Protein AF-D6TVU8-F1 (afdb_monomer)

Structure (mmCIF, N/CA/C/O backbone):
data_AF-D6TVU8-F1
#
_entry.id   AF-D6TVU8-F1
#
loop_
_atom_site.group_PDB
_atom_site.id
_atom_site.type_symbol
_atom_site.label_atom_id
_atom_site.label_alt_id
_atom_site.label_comp_id
_atom_site.label_asym_id
_atom_site.label_entity_id
_atom_site.label_seq_id
_atom_site.pdbx_PDB_ins_code
_atom_site.Cartn_x
_atom_site.Cartn_y
_atom_site.Cartn_z
_atom_site.occupancy
_atom_site.B_iso_or_equiv
_atom_site.auth_seq_id
_atom_site.auth_comp_id
_atom_site.auth_asym_id
_atom_site.auth_atom_id
_atom_site.pdbx_PDB_model_num
ATOM 1 N N . MET A 1 1 ? 26.373 26.696 -16.710 1.00 37.94 1 MET A N 1
ATOM 2 C CA . MET A 1 1 ? 25.668 26.855 -18.002 1.00 37.94 1 MET A CA 1
ATOM 3 C C . MET A 1 1 ? 25.309 25.455 -18.486 1.00 37.94 1 MET A C 1
ATOM 5 O O . MET A 1 1 ? 26.207 24.726 -18.863 1.00 37.94 1 MET A O 1
ATOM 9 N N . ARG A 1 2 ? 24.149 24.926 -18.071 1.00 46.88 2 ARG A N 1
ATOM 10 C CA . ARG A 1 2 ? 22.928 24.777 -18.894 1.00 46.88 2 ARG A CA 1
ATOM 11 C C . ARG A 1 2 ? 23.199 24.065 -20.221 1.00 46.88 2 ARG A C 1
ATOM 13 O O . ARG A 1 2 ? 23.632 24.733 -21.145 1.00 46.88 2 ARG A O 1
ATOM 20 N N . GLN A 1 3 ? 22.875 22.774 -20.295 1.00 41.12 3 GLN A N 1
ATOM 21 C CA . GLN A 1 3 ? 22.332 22.109 -21.486 1.00 41.12 3 GLN A CA 1
ATOM 22 C C . GLN A 1 3 ? 22.070 20.633 -21.167 1.00 41.12 3 GLN A C 1
ATOM 24 O O . GLN A 1 3 ? 23.003 19.877 -20.952 1.00 41.12 3 GLN A O 1
ATOM 29 N N . PHE A 1 4 ? 20.792 20.282 -21.033 1.00 40.34 4 PHE A N 1
ATOM 30 C CA . PHE A 1 4 ? 20.135 19.099 -21.607 1.00 40.34 4 PHE A CA 1
ATOM 31 C C . PHE A 1 4 ? 18.668 19.139 -21.150 1.00 40.34 4 PHE A C 1
ATOM 33 O O . PHE A 1 4 ? 18.171 18.267 -20.445 1.00 40.34 4 PHE A O 1
ATOM 40 N N . GLN A 1 5 ? 17.967 20.210 -21.541 1.00 45.91 5 GLN A N 1
ATOM 41 C CA . GLN A 1 5 ? 16.530 20.098 -21.766 1.00 45.91 5 GLN A CA 1
ATOM 42 C C . GLN A 1 5 ? 16.397 19.216 -23.004 1.00 45.91 5 GLN A C 1
ATOM 44 O O . GLN A 1 5 ? 16.577 19.678 -24.126 1.00 45.91 5 GLN A O 1
ATOM 49 N N . ARG A 1 6 ? 16.215 17.915 -22.782 1.00 49.06 6 ARG A N 1
ATOM 50 C CA . ARG A 1 6 ? 15.698 17.029 -23.814 1.00 49.06 6 ARG A CA 1
ATOM 51 C C . ARG A 1 6 ? 14.188 17.241 -23.767 1.00 49.06 6 ARG A C 1
ATOM 53 O O . ARG A 1 6 ? 13.574 16.967 -22.738 1.00 49.06 6 ARG A O 1
ATOM 60 N N . GLU A 1 7 ? 13.636 17.834 -24.818 1.00 48.12 7 GLU A N 1
ATOM 61 C CA . GLU A 1 7 ? 12.197 17.861 -25.071 1.00 48.12 7 GLU A CA 1
ATOM 62 C C . GLU A 1 7 ? 11.738 16.406 -25.190 1.00 48.12 7 GLU A C 1
ATOM 64 O O . GLU A 1 7 ? 11.838 15.782 -26.240 1.00 48.12 7 GLU A O 1
ATOM 69 N N . ILE A 1 8 ? 11.342 15.826 -24.060 1.00 50.34 8 ILE A N 1
ATOM 70 C CA . ILE A 1 8 ? 10.573 14.593 -24.042 1.00 50.34 8 ILE A CA 1
ATOM 71 C C . ILE A 1 8 ? 9.194 15.023 -24.536 1.00 50.34 8 ILE A C 1
ATOM 73 O O . ILE A 1 8 ? 8.513 15.792 -23.849 1.00 50.34 8 ILE A O 1
ATOM 77 N N . GLY A 1 9 ? 8.818 14.614 -25.751 1.00 50.38 9 GLY A N 1
ATOM 78 C CA . GLY A 1 9 ? 7.437 14.753 -26.206 1.00 50.38 9 GLY A CA 1
ATOM 79 C C . GLY A 1 9 ? 6.517 14.163 -25.138 1.00 50.38 9 GLY A C 1
ATOM 80 O O . GLY A 1 9 ? 6.898 13.210 -24.467 1.00 50.38 9 GLY A O 1
ATOM 81 N N . PHE A 1 10 ? 5.335 14.738 -24.917 1.00 54.53 10 PHE A N 1
ATOM 82 C CA . PHE A 1 10 ? 4.435 14.288 -23.844 1.00 54.53 10 PHE A CA 1
ATOM 83 C C . PHE A 1 10 ? 4.169 12.764 -23.891 1.00 54.53 10 PHE A C 1
ATOM 85 O O . PHE A 1 10 ? 4.016 12.138 -22.844 1.00 54.53 10 PHE A O 1
ATOM 92 N N . GLU A 1 11 ? 4.223 12.179 -25.093 1.00 58.16 11 GLU A N 1
ATOM 93 C CA . GLU A 1 11 ? 4.103 10.744 -25.398 1.00 58.16 11 GLU A CA 1
ATOM 94 C C . GLU A 1 11 ? 5.277 9.881 -24.885 1.00 58.16 11 GLU A C 1
ATOM 96 O O . GLU A 1 11 ? 5.073 8.725 -24.532 1.00 58.16 11 GLU A O 1
ATOM 101 N N . ASP A 1 12 ? 6.481 10.441 -24.736 1.00 65.81 12 ASP A N 1
ATOM 102 C CA . ASP A 1 12 ? 7.686 9.732 -24.268 1.00 65.81 12 ASP A CA 1
ATOM 103 C C . ASP A 1 12 ? 7.980 9.965 -22.774 1.00 65.81 12 ASP A C 1
ATOM 105 O O . ASP A 1 12 ? 9.030 9.570 -22.249 1.00 65.81 12 ASP A O 1
ATOM 109 N N . SER A 1 13 ? 7.079 10.647 -22.057 1.00 85.44 13 SER A N 1
ATOM 110 C CA . SER A 1 13 ? 7.235 10.848 -20.618 1.00 85.44 13 SER A CA 1
ATOM 111 C C . SER A 1 13 ? 7.255 9.493 -19.908 1.00 85.44 13 SER A C 1
ATOM 113 O O . SER A 1 13 ? 6.378 8.663 -20.158 1.00 85.44 13 SER A O 1
ATOM 115 N N . PRO A 1 14 ? 8.169 9.258 -18.947 1.00 87.44 14 PRO A N 1
ATOM 116 C CA . PRO A 1 14 ? 8.139 8.044 -18.136 1.00 87.44 14 PRO A CA 1
ATOM 117 C C . PRO A 1 14 ? 6.768 7.777 -17.501 1.00 87.44 14 PRO A C 1
ATOM 119 O O . PRO A 1 14 ? 6.398 6.625 -17.292 1.00 87.44 14 PRO A O 1
ATOM 122 N N . LEU A 1 15 ? 6.005 8.836 -17.199 1.00 89.06 15 LEU A N 1
ATOM 123 C CA . LEU A 1 15 ? 4.647 8.713 -16.677 1.00 89.06 15 LEU A CA 1
ATOM 124 C C . LEU A 1 15 ? 3.645 8.257 -17.745 1.00 89.06 15 LEU A C 1
ATOM 126 O O . LEU A 1 15 ? 2.758 7.480 -17.414 1.00 89.06 15 LEU A O 1
ATOM 130 N N . ALA A 1 16 ? 3.785 8.707 -18.995 1.00 89.69 16 ALA A N 1
ATOM 131 C CA . ALA A 1 16 ? 2.947 8.252 -20.105 1.00 89.69 16 ALA A CA 1
ATOM 132 C C . ALA A 1 16 ? 3.158 6.751 -20.346 1.00 89.69 16 ALA A C 1
ATOM 134 O O . ALA A 1 16 ? 2.199 5.988 -20.341 1.00 89.69 16 ALA A O 1
ATOM 135 N N . LEU A 1 17 ? 4.417 6.300 -20.366 1.00 90.94 17 LEU A N 1
ATOM 136 C CA . LEU A 1 17 ? 4.754 4.874 -20.462 1.00 90.94 17 LEU A CA 1
ATOM 137 C C . LEU A 1 17 ? 4.204 4.054 -19.283 1.00 90.94 17 LEU A C 1
ATOM 139 O O . LEU A 1 17 ? 3.740 2.925 -19.463 1.00 90.94 17 LEU A O 1
ATOM 143 N N . LEU A 1 18 ? 4.247 4.609 -18.067 1.00 91.94 18 LEU A N 1
ATOM 144 C CA . LEU A 1 18 ? 3.652 3.987 -16.883 1.00 91.94 18 LEU A CA 1
ATOM 145 C C . LEU A 1 18 ? 2.122 3.892 -17.013 1.00 91.94 18 LEU A C 1
ATOM 147 O O . LEU A 1 18 ? 1.537 2.867 -16.655 1.00 91.94 18 LEU A O 1
ATOM 151 N N . TYR A 1 19 ? 1.489 4.955 -17.513 1.00 92.88 19 TYR A N 1
ATOM 152 C CA . TYR A 1 19 ? 0.050 5.043 -17.730 1.00 92.88 19 TYR A CA 1
ATOM 153 C C . TYR A 1 19 ? -0.412 4.032 -18.775 1.00 92.88 19 TYR A C 1
ATOM 155 O O . TYR A 1 19 ? -1.219 3.167 -18.448 1.00 92.88 19 TYR A O 1
ATOM 163 N N . ASP A 1 20 ? 0.162 4.053 -19.974 1.00 91.75 20 ASP A N 1
ATOM 164 C CA . ASP A 1 20 ? -0.211 3.153 -21.070 1.00 91.75 20 ASP A CA 1
ATOM 165 C C . ASP A 1 20 ? -0.096 1.684 -20.664 1.00 91.75 20 ASP A C 1
ATOM 167 O O . ASP A 1 20 ? -0.944 0.851 -20.993 1.00 91.75 20 ASP A O 1
ATOM 171 N N . ARG A 1 21 ? 0.933 1.365 -19.875 1.00 92.50 21 ARG A N 1
ATOM 172 C CA . ARG A 1 21 ? 1.171 0.011 -19.387 1.00 92.50 21 ARG A CA 1
ATOM 173 C C . ARG A 1 21 ? 0.174 -0.433 -18.320 1.00 92.50 21 ARG A C 1
ATOM 175 O O . ARG A 1 21 ? -0.294 -1.571 -18.357 1.00 92.50 21 ARG A O 1
ATOM 182 N N . TYR A 1 22 ? -0.090 0.405 -17.318 1.00 93.44 22 TYR A N 1
ATOM 183 C CA . TYR A 1 22 ? -0.782 -0.040 -16.105 1.00 93.44 22 TYR A CA 1
ATOM 184 C C . TYR A 1 22 ? -2.211 0.473 -15.968 1.00 93.44 22 TYR A C 1
ATOM 186 O O . TYR A 1 22 ? -2.961 -0.111 -15.185 1.00 93.44 22 TYR A O 1
ATOM 194 N N . ALA A 1 23 ? -2.628 1.494 -16.717 1.00 93.56 23 ALA A N 1
ATOM 195 C CA . ALA A 1 23 ? -3.972 2.055 -16.617 1.00 93.56 23 ALA A CA 1
ATOM 196 C C . ALA A 1 23 ? -5.077 0.997 -16.806 1.00 93.56 23 ALA A C 1
ATOM 198 O O . ALA A 1 23 ? -5.928 0.900 -15.920 1.00 93.56 23 ALA A O 1
ATOM 199 N N . PRO A 1 24 ? -5.036 0.107 -17.822 1.00 91.94 24 PRO A N 1
ATOM 200 C CA . PRO A 1 24 ? -6.054 -0.938 -17.972 1.00 91.94 24 PRO A CA 1
ATOM 201 C C . PRO A 1 24 ? -6.093 -1.916 -16.785 1.00 91.94 24 PRO A C 1
ATOM 203 O O . PRO A 1 24 ? -7.161 -2.291 -16.302 1.00 91.94 24 PRO A O 1
ATOM 206 N N . ILE A 1 25 ? -4.920 -2.302 -16.269 1.00 90.12 25 ILE A N 1
ATOM 207 C CA . ILE A 1 25 ? -4.784 -3.264 -15.165 1.00 90.12 25 ILE A CA 1
ATOM 208 C C . ILE A 1 25 ? -5.304 -2.663 -13.856 1.00 90.12 25 ILE A C 1
ATOM 210 O O . ILE A 1 25 ? -5.973 -3.342 -13.072 1.00 90.12 25 ILE A O 1
ATOM 214 N N . ILE A 1 26 ? -4.975 -1.398 -13.599 1.00 89.56 26 ILE A N 1
ATOM 215 C CA . ILE A 1 26 ? -5.394 -0.688 -12.393 1.00 89.56 26 ILE A CA 1
ATOM 216 C C . ILE A 1 26 ? -6.880 -0.346 -12.458 1.00 89.56 26 ILE A C 1
ATOM 218 O O . ILE A 1 26 ? -7.562 -0.527 -11.453 1.00 89.56 26 ILE A O 1
ATOM 222 N N . LEU A 1 27 ? -7.406 0.044 -13.619 1.00 89.81 27 LEU A N 1
ATOM 223 C CA . LEU A 1 27 ? -8.835 0.294 -13.795 1.00 89.81 27 LEU A CA 1
ATOM 224 C C . LEU A 1 27 ? -9.651 -0.975 -13.539 1.00 89.81 27 LEU A C 1
ATOM 226 O O . LEU A 1 27 ? -10.587 -0.954 -12.742 1.00 89.81 27 LEU A O 1
ATOM 230 N N . MET A 1 28 ? -9.236 -2.110 -14.117 1.00 84.25 28 MET A N 1
ATOM 231 C CA . MET A 1 28 ? -9.875 -3.400 -13.850 1.00 84.25 28 MET A CA 1
ATOM 232 C C . MET A 1 28 ? -9.799 -3.772 -12.367 1.00 84.25 28 MET A C 1
ATOM 234 O O . MET A 1 28 ? -10.749 -4.323 -11.825 1.00 84.25 28 MET A O 1
ATOM 238 N N . TYR A 1 29 ? -8.691 -3.458 -11.690 1.00 82.19 29 TYR A N 1
ATOM 239 C CA . TYR A 1 29 ? -8.549 -3.674 -10.252 1.00 82.19 29 TYR A CA 1
ATOM 240 C C . TYR A 1 29 ? -9.491 -2.780 -9.426 1.00 82.19 29 TYR A C 1
ATOM 242 O O . TYR A 1 29 ? -10.132 -3.287 -8.508 1.00 82.19 29 TYR A O 1
ATOM 250 N N . ILE A 1 30 ? -9.615 -1.488 -9.755 1.00 84.19 30 ILE A N 1
ATOM 251 C CA . ILE A 1 30 ? -10.517 -0.533 -9.086 1.00 84.19 30 ILE A CA 1
ATOM 252 C C . ILE A 1 30 ? -11.982 -0.935 -9.280 1.00 84.19 30 ILE A C 1
ATOM 254 O O . ILE A 1 30 ? -12.745 -0.924 -8.314 1.00 84.19 30 ILE A O 1
ATOM 258 N N . ALA A 1 31 ? -12.360 -1.362 -10.487 1.00 82.44 31 ALA A N 1
ATOM 259 C CA . ALA A 1 31 ? -13.724 -1.768 -10.834 1.00 82.44 31 ALA A CA 1
ATOM 260 C C . ALA A 1 31 ? -14.236 -2.982 -10.031 1.00 82.44 31 ALA A C 1
ATOM 262 O O . ALA A 1 31 ? -15.437 -3.222 -9.950 1.00 82.44 31 ALA A O 1
ATOM 263 N N . ARG A 1 32 ? -13.343 -3.744 -9.381 1.00 78.19 32 ARG A N 1
ATOM 264 C CA . ARG A 1 32 ? -13.729 -4.816 -8.439 1.00 78.19 32 ARG A CA 1
ATOM 265 C C . ARG A 1 32 ? -14.322 -4.282 -7.139 1.00 78.19 32 ARG A C 1
ATOM 267 O O . ARG A 1 32 ? -14.950 -5.032 -6.399 1.00 78.19 32 ARG A O 1
ATOM 274 N N . TYR A 1 33 ? -14.058 -3.017 -6.850 1.00 72.69 33 TYR A N 1
ATOM 275 C CA . TYR A 1 33 ? -14.525 -2.310 -5.673 1.00 72.69 33 TYR A CA 1
ATOM 276 C C . TYR A 1 33 ? -15.629 -1.330 -6.092 1.00 72.69 33 TYR A C 1
ATOM 278 O O . TYR A 1 33 ? -16.724 -1.329 -5.547 1.00 72.69 33 TYR A O 1
ATOM 286 N N . ILE A 1 34 ? -15.409 -0.530 -7.127 1.00 78.00 34 ILE A N 1
ATOM 287 C CA . ILE A 1 34 ? -16.338 0.542 -7.486 1.00 78.00 34 ILE A CA 1
ATOM 288 C C . ILE A 1 34 ? -17.225 0.124 -8.656 1.00 78.00 34 ILE A C 1
ATOM 290 O O . ILE A 1 34 ? -16.732 -0.234 -9.719 1.00 78.00 34 ILE A O 1
ATOM 294 N N . SER A 1 35 ? -18.544 0.187 -8.456 1.00 76.31 35 SER A N 1
ATOM 295 C CA . SER A 1 35 ? -19.534 -0.178 -9.480 1.00 76.31 35 SER A CA 1
ATOM 296 C C . SER A 1 35 ? -19.767 0.922 -10.521 1.00 76.31 35 SER A C 1
ATOM 298 O O . SER A 1 35 ? -20.197 0.633 -11.634 1.00 76.31 35 SER A O 1
ATOM 300 N N . SER A 1 36 ? -19.510 2.179 -10.159 1.00 84.81 36 SER A N 1
ATOM 301 C CA . SER A 1 36 ? -19.629 3.332 -11.053 1.00 84.81 36 SER A CA 1
ATOM 302 C C . SER A 1 36 ? -18.382 3.455 -11.924 1.00 84.81 36 SER A C 1
ATOM 304 O O . SER A 1 36 ? -17.262 3.514 -11.419 1.00 84.81 36 SER A O 1
ATOM 306 N N . ARG A 1 37 ? -18.579 3.497 -13.244 1.00 85.12 37 ARG A N 1
ATOM 307 C CA . ARG A 1 37 ? -17.480 3.659 -14.203 1.00 85.12 37 ARG A CA 1
ATOM 308 C C . ARG A 1 37 ? -16.797 5.018 -14.057 1.00 85.12 37 ARG A C 1
ATOM 310 O O . ARG A 1 37 ? -15.578 5.068 -14.071 1.00 85.12 37 ARG A O 1
ATOM 317 N N . GLU A 1 38 ? -17.582 6.076 -13.882 1.00 88.50 38 GLU A N 1
ATOM 318 C CA . GLU A 1 38 ? -17.076 7.443 -13.712 1.00 88.50 38 GLU A CA 1
ATOM 319 C C . GLU A 1 38 ? -16.186 7.545 -12.468 1.00 88.50 38 GLU A C 1
ATOM 321 O O . GLU A 1 38 ? -15.046 7.983 -12.556 1.00 88.50 38 GLU A O 1
ATOM 326 N N . ASP A 1 39 ? -16.641 6.997 -11.337 1.00 87.31 39 ASP A N 1
ATOM 327 C CA . ASP A 1 39 ? -15.847 6.980 -10.103 1.00 87.31 39 ASP A CA 1
ATOM 328 C C . ASP A 1 39 ? -14.579 6.113 -10.226 1.00 87.31 39 ASP A C 1
ATOM 330 O O . ASP A 1 39 ? -13.558 6.390 -9.592 1.00 87.31 39 ASP A O 1
ATOM 334 N N . ALA A 1 40 ? -14.630 5.035 -11.016 1.00 87.62 40 ALA A N 1
ATOM 335 C CA . ALA A 1 40 ? -13.468 4.191 -11.269 1.00 87.62 40 ALA A CA 1
ATOM 336 C C . ALA A 1 40 ? -12.419 4.903 -12.140 1.00 87.62 40 ALA A C 1
ATOM 338 O O . ALA A 1 40 ? -11.227 4.813 -11.835 1.00 87.62 40 ALA A O 1
AT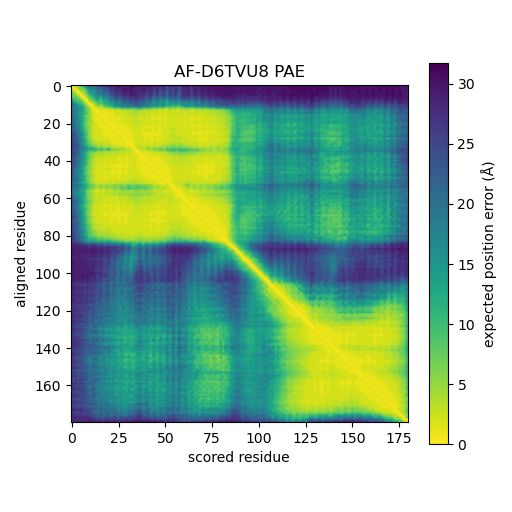OM 339 N N . ASP A 1 41 ? -12.860 5.623 -13.176 1.00 91.75 41 ASP A N 1
ATOM 340 C CA . ASP A 1 41 ? -12.007 6.443 -14.040 1.00 91.75 41 ASP A CA 1
ATOM 341 C C . ASP A 1 41 ? -11.391 7.612 -13.244 1.00 91.75 41 ASP A C 1
ATOM 343 O O . ASP A 1 41 ? -10.182 7.844 -13.318 1.00 91.75 41 ASP A O 1
ATOM 347 N N . ASP A 1 42 ? -12.171 8.268 -12.381 1.00 92.50 42 ASP A N 1
ATOM 348 C CA . ASP A 1 42 ? -11.674 9.312 -11.481 1.00 92.50 42 ASP A CA 1
ATOM 349 C C . ASP A 1 42 ? -10.599 8.777 -10.535 1.00 92.50 42 ASP A C 1
ATOM 351 O O . ASP A 1 42 ? -9.518 9.358 -10.429 1.00 92.50 42 ASP A O 1
ATOM 355 N N . LEU A 1 43 ? -10.843 7.638 -9.876 1.00 91.94 43 LEU A N 1
ATOM 356 C CA . LEU A 1 43 ? -9.841 7.028 -9.003 1.00 91.94 43 LEU A CA 1
ATOM 357 C C . LEU A 1 43 ? -8.581 6.597 -9.752 1.00 91.94 43 LEU A C 1
ATOM 359 O O . LEU A 1 43 ? -7.492 6.648 -9.173 1.00 91.94 43 LEU A O 1
ATOM 363 N N . LEU A 1 44 ? -8.711 6.159 -11.005 1.00 94.06 44 LEU A N 1
ATOM 364 C CA . LEU A 1 44 ? -7.573 5.822 -11.848 1.00 94.06 44 LEU A CA 1
ATOM 365 C C . LEU A 1 44 ? -6.687 7.050 -12.068 1.00 94.06 44 LEU A C 1
ATOM 367 O O . LEU A 1 44 ? -5.484 6.978 -11.809 1.00 94.06 44 LEU A O 1
ATOM 371 N N . LEU A 1 45 ? -7.271 8.178 -12.482 1.00 94.12 45 LEU A N 1
ATOM 372 C CA . LEU A 1 45 ? -6.543 9.441 -12.655 1.00 94.12 45 LEU A CA 1
ATOM 373 C C . LEU A 1 45 ? -5.810 9.821 -11.373 1.00 94.12 45 LEU A C 1
ATOM 375 O O . LEU A 1 45 ? -4.612 10.091 -11.370 1.00 94.12 45 LEU A O 1
ATOM 379 N N . ASP A 1 46 ? -6.515 9.729 -10.259 1.00 93.12 46 ASP A N 1
ATOM 380 C CA . ASP A 1 46 ? -6.020 10.015 -8.928 1.00 93.12 46 ASP A CA 1
ATOM 381 C C . ASP A 1 46 ? -4.786 9.162 -8.547 1.00 93.12 46 ASP A C 1
ATOM 383 O O . ASP A 1 46 ? -3.879 9.640 -7.854 1.00 93.12 46 ASP A O 1
ATOM 387 N N . VAL A 1 47 ? -4.738 7.886 -8.962 1.00 91.25 47 VAL A N 1
ATOM 388 C CA . VAL A 1 47 ? -3.574 6.992 -8.781 1.00 91.25 47 VAL A CA 1
ATOM 389 C C . VAL A 1 47 ? -2.367 7.509 -9.560 1.00 91.25 47 VAL A C 1
ATOM 391 O O . VAL A 1 47 ? -1.265 7.554 -9.012 1.00 91.25 47 VAL A O 1
ATOM 394 N N . PHE A 1 48 ? -2.561 7.915 -10.814 1.00 92.81 48 PHE A N 1
ATOM 395 C CA . PHE A 1 48 ? -1.473 8.405 -11.660 1.00 92.81 48 PHE A CA 1
ATOM 396 C C . PHE A 1 48 ? -1.038 9.832 -11.317 1.00 92.81 48 PHE A C 1
ATOM 398 O O . PHE A 1 48 ? 0.141 10.147 -11.462 1.00 92.81 48 PHE A O 1
ATOM 405 N N . VAL A 1 49 ? -1.917 10.658 -10.745 1.00 90.31 49 VAL A N 1
ATOM 406 C CA . VAL A 1 49 ? -1.524 11.922 -10.101 1.00 90.31 49 VAL A CA 1
ATOM 407 C C . VAL A 1 49 ? -0.561 11.647 -8.943 1.00 90.31 49 VAL A C 1
ATOM 409 O O . VAL A 1 49 ? 0.499 12.261 -8.869 1.00 90.31 49 VAL A O 1
ATOM 412 N N . ALA A 1 50 ? -0.844 10.652 -8.095 1.00 81.94 50 ALA A N 1
ATOM 413 C CA . ALA A 1 50 ? 0.085 10.268 -7.027 1.00 81.94 50 ALA A CA 1
ATOM 414 C C . ALA A 1 50 ? 1.428 9.723 -7.568 1.00 81.94 50 ALA A C 1
ATOM 416 O O . ALA A 1 50 ? 2.468 9.900 -6.932 1.00 81.94 50 ALA A O 1
ATOM 417 N N . ALA A 1 51 ? 1.424 9.080 -8.743 1.00 85.75 51 ALA A N 1
ATOM 418 C CA . ALA A 1 51 ? 2.640 8.693 -9.466 1.00 85.75 51 ALA A CA 1
ATOM 419 C C . ALA A 1 51 ? 3.421 9.902 -9.991 1.00 85.75 51 ALA A C 1
ATOM 421 O O . ALA A 1 51 ? 4.646 9.932 -9.873 1.00 85.75 51 ALA A O 1
ATOM 422 N N . LEU A 1 52 ? 2.737 10.920 -10.508 1.00 86.06 52 LEU A N 1
ATOM 423 C CA . LEU A 1 52 ? 3.370 12.161 -10.944 1.00 86.06 52 LEU A CA 1
ATOM 424 C C . LEU A 1 52 ? 4.051 12.894 -9.778 1.00 86.06 52 LEU A C 1
ATOM 426 O O . LEU A 1 52 ? 5.182 13.355 -9.920 1.00 86.06 52 LEU A O 1
ATOM 430 N N . GLU A 1 53 ? 3.382 12.971 -8.626 1.00 79.69 53 GLU A N 1
ATOM 431 C CA . GLU A 1 53 ? 3.879 13.655 -7.424 1.00 79.69 53 GLU A CA 1
ATOM 432 C C . GLU A 1 53 ? 5.076 12.948 -6.769 1.00 79.69 53 GLU A C 1
ATOM 434 O O . GLU A 1 53 ? 5.871 13.580 -6.071 1.00 79.69 53 GLU A O 1
ATOM 439 N N . ASN A 1 54 ? 5.224 11.637 -6.977 1.00 77.06 54 ASN A N 1
ATOM 440 C CA . ASN A 1 54 ? 6.271 10.834 -6.358 1.00 77.06 54 ASN A CA 1
ATOM 441 C C . ASN A 1 54 ? 6.998 9.983 -7.397 1.00 77.06 54 ASN A C 1
ATOM 443 O O . ASN A 1 54 ? 6.602 8.857 -7.655 1.00 77.06 54 ASN A O 1
ATOM 447 N N . GLN A 1 55 ? 8.107 10.489 -7.934 1.00 80.56 55 GLN A N 1
ATOM 448 C CA . GLN A 1 55 ? 8.857 9.845 -9.020 1.00 80.56 55 GLN A CA 1
ATOM 449 C C . GLN A 1 55 ? 9.865 8.771 -8.566 1.00 80.56 55 GLN A C 1
ATOM 451 O O . GLN A 1 55 ? 10.696 8.325 -9.356 1.00 80.56 55 GLN A O 1
ATOM 456 N N . VAL A 1 56 ? 9.814 8.315 -7.307 1.00 75.25 56 VAL A N 1
ATOM 457 C CA . VAL A 1 56 ? 10.738 7.278 -6.795 1.00 75.25 56 VAL A CA 1
ATOM 458 C C . VAL A 1 56 ? 10.560 5.938 -7.531 1.00 75.25 56 VAL A C 1
ATOM 460 O O . VAL A 1 56 ? 11.484 5.132 -7.577 1.00 75.25 56 VAL A O 1
ATOM 463 N N . TRP A 1 57 ? 9.412 5.723 -8.180 1.00 80.38 57 TRP A N 1
ATOM 464 C CA . TRP A 1 57 ? 9.132 4.529 -8.981 1.00 80.38 57 TRP A CA 1
ATOM 465 C C . TRP A 1 57 ? 9.943 4.404 -10.273 1.00 80.38 57 TRP A C 1
ATOM 467 O O . TRP A 1 57 ? 9.970 3.322 -10.862 1.00 80.38 57 TRP A O 1
ATOM 477 N N . LEU A 1 58 ? 10.633 5.464 -10.703 1.00 84.38 58 LEU A N 1
ATOM 478 C CA . LEU A 1 58 ? 11.473 5.431 -11.903 1.00 84.38 58 LEU A CA 1
ATOM 479 C C . LEU A 1 58 ? 12.618 4.416 -11.803 1.00 84.38 58 LEU A C 1
ATOM 481 O O . LEU A 1 58 ? 13.071 3.913 -12.825 1.00 84.38 58 LEU A O 1
ATOM 485 N N . THR A 1 59 ? 13.087 4.108 -10.589 1.00 83.50 59 THR A N 1
ATOM 486 C CA . THR A 1 59 ? 14.173 3.140 -10.365 1.00 83.50 59 THR A CA 1
ATOM 487 C C . THR A 1 59 ? 13.670 1.745 -9.998 1.00 83.50 59 THR A C 1
ATOM 489 O O . THR A 1 59 ? 14.475 0.886 -9.650 1.00 83.50 59 THR A O 1
ATOM 492 N N . TRP A 1 60 ? 12.355 1.529 -9.983 1.00 82.94 60 TRP A N 1
ATOM 493 C CA . TRP A 1 60 ? 11.752 0.262 -9.579 1.00 82.94 60 TRP A CA 1
ATOM 494 C C . TRP A 1 60 ? 11.576 -0.680 -10.764 1.00 82.94 60 TRP A C 1
ATOM 496 O O . TRP A 1 60 ? 11.366 -0.252 -11.899 1.00 82.94 60 TRP A O 1
ATOM 506 N N . SER A 1 61 ? 11.600 -1.977 -10.476 1.00 82.19 61 SER A N 1
ATOM 507 C CA . SER A 1 61 ? 11.183 -3.008 -11.421 1.00 82.19 61 SER A CA 1
ATOM 508 C C . SER A 1 61 ? 9.691 -2.893 -11.758 1.00 82.19 61 SER A C 1
ATOM 510 O O . SER A 1 61 ? 8.895 -2.319 -11.010 1.00 82.19 61 SER A O 1
ATOM 512 N N . GLU A 1 62 ? 9.276 -3.508 -12.865 1.00 79.94 62 GLU A N 1
ATOM 513 C CA . GLU A 1 62 ? 7.869 -3.529 -13.292 1.00 79.94 62 GLU A CA 1
ATOM 514 C C . GLU A 1 62 ? 6.934 -4.102 -12.214 1.00 79.94 62 GLU A C 1
ATOM 516 O O . GLU A 1 62 ? 5.855 -3.571 -11.946 1.00 79.94 62 GLU A O 1
ATOM 521 N N . GLY A 1 63 ? 7.378 -5.164 -11.534 1.00 72.12 63 GLY A N 1
ATOM 522 C CA . GLY A 1 63 ? 6.619 -5.792 -10.454 1.00 72.12 63 GLY A CA 1
ATOM 523 C C . GLY A 1 63 ? 6.414 -4.862 -9.256 1.00 72.12 63 GLY A C 1
ATOM 524 O O . GLY A 1 63 ? 5.312 -4.796 -8.707 1.00 72.12 63 GLY A O 1
ATOM 525 N N . GLU A 1 64 ? 7.447 -4.112 -8.874 1.00 74.25 64 GLU A N 1
ATOM 526 C CA . GLU A 1 64 ? 7.382 -3.132 -7.786 1.00 74.25 64 GLU A CA 1
ATOM 527 C C . GLU A 1 64 ? 6.473 -1.949 -8.138 1.00 74.25 64 GLU A C 1
ATOM 529 O O . GLU A 1 64 ? 5.645 -1.548 -7.315 1.00 74.25 64 GLU A O 1
ATOM 534 N N . GLN A 1 65 ? 6.559 -1.442 -9.372 1.00 82.25 65 GLN A N 1
ATOM 535 C CA . GLN A 1 65 ? 5.672 -0.391 -9.881 1.00 82.25 65 GLN A CA 1
ATOM 536 C C . GLN A 1 65 ? 4.204 -0.827 -9.824 1.00 82.25 65 GLN A C 1
ATOM 538 O O . GLN A 1 65 ? 3.371 -0.133 -9.237 1.00 82.25 65 GLN A O 1
ATOM 543 N N . LEU A 1 66 ? 3.882 -2.010 -10.358 1.00 81.88 66 LEU A N 1
ATOM 544 C CA . LEU A 1 66 ? 2.519 -2.541 -10.349 1.00 81.88 66 LEU A CA 1
ATOM 545 C C . LEU A 1 66 ? 1.996 -2.767 -8.924 1.00 81.88 66 LEU A C 1
ATOM 547 O O . LEU A 1 66 ? 0.847 -2.433 -8.617 1.00 81.88 66 LEU A O 1
ATOM 551 N N . ALA A 1 67 ? 2.821 -3.333 -8.039 1.00 71.50 67 ALA A N 1
ATOM 552 C CA . ALA A 1 67 ? 2.453 -3.554 -6.643 1.00 71.50 67 ALA A CA 1
ATOM 553 C C . ALA A 1 67 ? 2.147 -2.230 -5.925 1.00 71.50 67 ALA A C 1
ATOM 555 O O . ALA A 1 67 ? 1.167 -2.131 -5.180 1.00 71.50 67 ALA A O 1
ATOM 556 N N . TRP A 1 68 ? 2.950 -1.200 -6.183 1.00 82.44 68 TRP A N 1
ATOM 557 C CA . TRP A 1 68 ? 2.756 0.125 -5.617 1.00 82.44 68 TRP A CA 1
ATOM 558 C C . TRP A 1 68 ? 1.511 0.835 -6.166 1.00 82.44 68 TRP A C 1
ATOM 560 O O . TRP A 1 68 ? 0.711 1.349 -5.380 1.00 82.44 68 TRP A O 1
ATOM 570 N N . LEU A 1 69 ? 1.270 0.792 -7.479 1.00 82.88 69 LEU A N 1
ATOM 571 C CA . LEU A 1 69 ? 0.063 1.362 -8.090 1.00 82.88 69 LEU A CA 1
ATOM 572 C C . LEU A 1 69 ? -1.208 0.701 -7.538 1.00 82.88 69 LEU A C 1
ATOM 574 O O . LEU A 1 69 ? -2.142 1.391 -7.129 1.00 82.88 69 LEU A O 1
ATOM 578 N N . ARG A 1 70 ? -1.220 -0.633 -7.408 1.00 82.38 70 ARG A N 1
ATOM 579 C CA . ARG A 1 70 ? -2.324 -1.376 -6.767 1.00 82.38 70 ARG A CA 1
ATOM 580 C C . ARG A 1 70 ? -2.527 -0.968 -5.316 1.00 82.38 70 ARG A C 1
ATOM 582 O O . ARG A 1 70 ? -3.662 -0.867 -4.851 1.00 82.38 70 ARG A O 1
ATOM 589 N N . ARG A 1 71 ? -1.435 -0.714 -4.591 1.00 78.69 71 ARG A N 1
ATOM 590 C CA . ARG A 1 71 ? -1.485 -0.245 -3.206 1.00 78.69 71 ARG A CA 1
ATOM 591 C C . ARG A 1 71 ? -2.136 1.134 -3.106 1.00 78.69 71 ARG A C 1
ATOM 593 O O . ARG A 1 71 ? -2.944 1.338 -2.200 1.00 78.69 71 ARG A O 1
ATOM 600 N N . ILE A 1 72 ? -1.809 2.060 -4.006 1.00 82.25 72 ILE A N 1
ATOM 601 C CA . ILE A 1 72 ? -2.449 3.381 -4.055 1.00 82.25 72 ILE A CA 1
ATOM 602 C C . ILE A 1 72 ? -3.922 3.243 -4.425 1.00 82.25 72 ILE A C 1
ATOM 604 O O . ILE A 1 72 ? -4.765 3.762 -3.696 1.00 82.25 72 ILE A O 1
ATOM 608 N N . ALA A 1 73 ? -4.227 2.506 -5.494 1.00 84.75 73 ALA A N 1
ATOM 609 C CA . ALA A 1 73 ? -5.589 2.274 -5.967 1.00 84.75 73 ALA A CA 1
ATOM 610 C C . ALA A 1 73 ? -6.479 1.712 -4.856 1.00 84.75 73 ALA A C 1
ATOM 612 O O . ALA A 1 73 ? -7.563 2.225 -4.596 1.00 84.75 73 ALA A O 1
ATOM 613 N N . TYR A 1 74 ? -5.969 0.723 -4.121 1.00 80.94 74 TYR A N 1
ATOM 614 C CA . TYR A 1 74 ? -6.646 0.165 -2.961 1.00 80.94 74 TYR A CA 1
ATOM 615 C C . TYR A 1 74 ? -6.929 1.221 -1.886 1.00 80.94 74 TYR A C 1
ATOM 617 O O . TYR A 1 74 ? -8.063 1.360 -1.440 1.00 80.94 74 TYR A O 1
ATOM 625 N N . ASN A 1 75 ? -5.919 1.998 -1.479 1.00 76.56 75 ASN A N 1
ATOM 626 C CA . ASN A 1 75 ? -6.108 3.021 -0.448 1.00 76.56 75 ASN A CA 1
ATOM 627 C C . ASN A 1 75 ? -7.143 4.073 -0.872 1.00 76.56 75 ASN A C 1
ATOM 629 O O . ASN A 1 75 ? -7.959 4.486 -0.051 1.00 76.56 75 ASN A O 1
ATOM 633 N N . LYS A 1 76 ? -7.127 4.476 -2.145 1.00 84.25 76 LYS A N 1
ATOM 634 C CA . LYS A 1 76 ? -8.081 5.435 -2.703 1.00 84.25 76 LYS A CA 1
ATOM 635 C C . LYS A 1 76 ? -9.493 4.868 -2.796 1.00 84.25 76 LYS A C 1
ATOM 637 O O . LYS A 1 76 ? -10.424 5.569 -2.423 1.00 84.25 76 LYS A O 1
ATOM 642 N N . ALA A 1 77 ? -9.653 3.603 -3.183 1.00 82.31 77 ALA A N 1
ATOM 643 C CA . ALA A 1 77 ? -10.946 2.919 -3.172 1.00 82.31 77 ALA A CA 1
ATOM 644 C C . ALA A 1 77 ? -11.522 2.826 -1.751 1.00 82.31 77 ALA A C 1
ATOM 646 O O . ALA A 1 77 ? -12.684 3.154 -1.524 1.00 82.31 77 ALA A O 1
ATOM 647 N N . ILE A 1 78 ? -10.695 2.471 -0.762 1.00 76.06 78 ILE A N 1
ATOM 648 C CA . ILE A 1 78 ? -11.103 2.487 0.649 1.00 76.06 78 ILE A CA 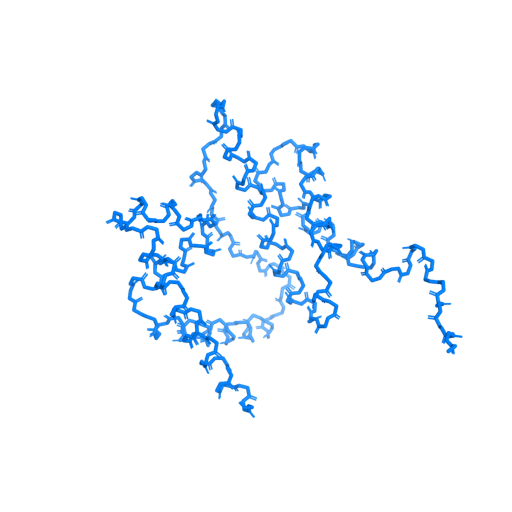1
ATOM 649 C C . ILE A 1 78 ? -11.510 3.898 1.088 1.00 76.06 78 ILE A C 1
ATOM 651 O O . ILE A 1 78 ? -12.529 4.067 1.755 1.00 76.06 78 ILE A O 1
ATOM 655 N N . ASP A 1 79 ? -10.728 4.919 0.742 1.00 76.50 79 ASP A N 1
ATOM 656 C CA . ASP A 1 79 ? -11.032 6.298 1.123 1.00 76.50 79 ASP A CA 1
ATOM 657 C C . ASP A 1 79 ? -12.281 6.841 0.403 1.00 76.50 79 ASP A C 1
ATOM 659 O O . ASP A 1 79 ? -13.054 7.581 1.013 1.00 76.50 79 ASP A O 1
ATOM 663 N N . TYR A 1 80 ? -12.532 6.435 -0.845 1.00 82.62 80 TYR A N 1
ATOM 664 C CA . TYR A 1 80 ? -13.786 6.677 -1.563 1.00 82.62 80 TYR A CA 1
ATOM 665 C C . TYR A 1 80 ? -14.969 6.073 -0.801 1.00 82.62 80 TYR A C 1
ATOM 667 O O . TYR A 1 80 ? -15.883 6.802 -0.422 1.00 82.62 80 TYR A O 1
ATOM 675 N N . TYR A 1 81 ? -14.905 4.788 -0.440 1.00 74.19 81 TYR A N 1
ATOM 676 C CA . TYR A 1 81 ? -15.962 4.160 0.352 1.00 74.19 81 TYR A CA 1
ATOM 677 C C . TYR A 1 81 ? -16.164 4.811 1.710 1.00 74.19 81 TYR A C 1
ATOM 679 O O . TYR A 1 81 ? -17.297 4.979 2.135 1.00 74.19 81 TYR A O 1
ATOM 687 N N . ARG A 1 82 ? -15.097 5.205 2.410 1.00 69.56 82 ARG A N 1
ATOM 688 C CA . ARG A 1 82 ? -15.225 5.901 3.699 1.00 69.56 82 ARG A CA 1
ATOM 689 C C . ARG A 1 82 ? -15.945 7.241 3.561 1.00 69.56 82 ARG A C 1
ATOM 691 O O . ARG A 1 82 ? -16.718 7.602 4.447 1.00 69.56 82 ARG A O 1
ATOM 698 N N . ARG A 1 83 ? -15.669 7.993 2.488 1.00 74.19 83 ARG A N 1
ATOM 699 C CA . ARG A 1 83 ? -16.367 9.253 2.191 1.00 74.19 83 ARG A CA 1
ATOM 700 C C . ARG A 1 83 ? -17.829 8.986 1.857 1.00 74.19 83 ARG A C 1
ATOM 702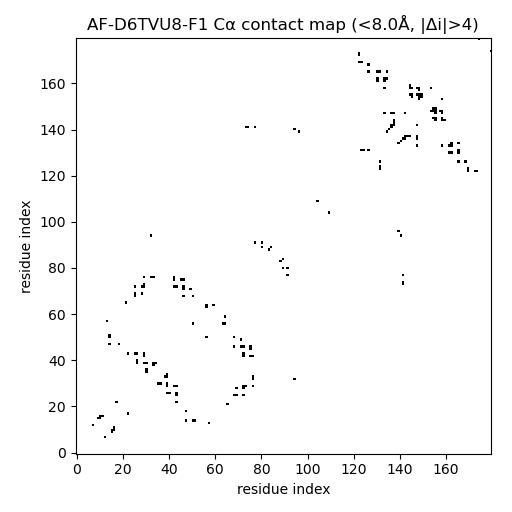 O O . ARG A 1 83 ? -18.697 9.650 2.421 1.00 74.19 83 ARG A O 1
ATOM 709 N N . ASN A 1 84 ? -18.083 7.974 1.032 1.00 69.25 84 ASN A N 1
ATOM 710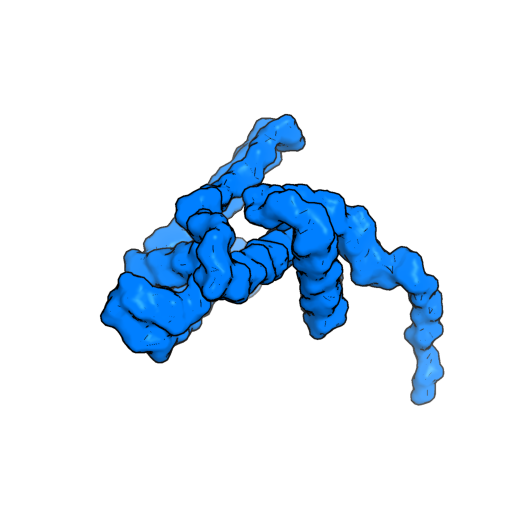 C CA . ASN A 1 84 ? -19.428 7.633 0.604 1.00 69.25 84 ASN A CA 1
ATOM 711 C C . ASN A 1 84 ? -20.251 6.989 1.714 1.00 69.25 84 ASN A C 1
ATOM 713 O O . ASN A 1 84 ? -21.414 7.316 1.785 1.00 69.25 84 ASN A O 1
ATOM 717 N N . ALA A 1 85 ? -19.681 6.221 2.650 1.00 59.12 85 ALA A N 1
ATOM 718 C CA . ALA A 1 85 ? -20.380 5.573 3.770 1.00 59.12 85 ALA A CA 1
ATOM 719 C C . ALA A 1 85 ? -20.992 6.543 4.803 1.00 59.12 85 ALA A C 1
ATOM 721 O O . ALA A 1 85 ? -21.729 6.114 5.690 1.00 59.12 85 ALA A O 1
ATOM 722 N N . ARG A 1 86 ? -20.741 7.857 4.693 1.00 53.28 86 ARG A N 1
ATOM 723 C CA . ARG A 1 86 ? -21.563 8.887 5.362 1.00 53.28 86 ARG A CA 1
ATOM 724 C C . ARG A 1 86 ? -22.960 9.035 4.727 1.00 53.28 86 ARG A C 1
ATOM 726 O O . ARG A 1 86 ? -23.830 9.652 5.331 1.00 53.28 86 ARG A O 1
ATOM 733 N N . HIS A 1 87 ? -23.178 8.404 3.574 1.00 42.12 87 HIS A N 1
ATOM 734 C CA . HIS A 1 87 ? -24.445 8.092 2.922 1.00 42.12 87 HIS A CA 1
ATOM 735 C C . HIS A 1 87 ? -24.522 6.561 2.698 1.00 42.12 87 HIS A C 1
ATOM 737 O O . HIS A 1 87 ? -23.630 5.964 2.104 1.00 42.12 87 HIS A O 1
ATOM 743 N N . PRO A 1 88 ? -25.543 5.854 3.202 1.00 39.97 88 PRO A N 1
ATOM 744 C CA . PRO A 1 88 ? -25.496 4.399 3.290 1.00 39.97 88 PRO A CA 1
ATOM 745 C C . PRO A 1 88 ? -25.702 3.752 1.915 1.00 39.97 88 PRO A C 1
ATOM 747 O O . PRO A 1 88 ? -26.825 3.500 1.494 1.00 39.97 88 PRO A O 1
ATOM 750 N N . SER A 1 89 ? -24.610 3.439 1.222 1.00 42.50 89 SER A N 1
ATOM 751 C CA . SER A 1 89 ? -24.596 2.387 0.210 1.00 42.50 89 SER A CA 1
ATOM 752 C C . SER A 1 89 ? -23.206 1.752 0.153 1.00 42.50 89 SER A C 1
ATOM 754 O O . SER A 1 89 ? -22.202 2.432 -0.025 1.00 42.50 89 SER A O 1
ATOM 756 N N . VAL A 1 90 ? -23.186 0.427 0.293 1.00 43.56 90 VAL A N 1
ATOM 757 C CA . VAL A 1 90 ? -22.044 -0.491 0.152 1.00 43.56 90 VAL A CA 1
ATOM 758 C C . VAL A 1 90 ? -21.198 -0.726 1.415 1.00 43.56 90 VAL A C 1
ATOM 760 O O . VAL A 1 90 ? -20.445 0.117 1.898 1.00 43.56 90 VAL A O 1
ATOM 763 N N . ALA A 1 91 ? -21.330 -1.950 1.935 1.00 42.53 91 ALA A N 1
ATOM 764 C CA . ALA A 1 91 ? -20.575 -2.484 3.058 1.00 42.53 91 ALA A CA 1
ATOM 765 C C . ALA A 1 91 ? -19.132 -2.822 2.645 1.00 42.53 91 ALA A C 1
ATOM 767 O O . ALA A 1 91 ? -18.891 -3.594 1.718 1.00 42.53 91 ALA A O 1
ATOM 768 N N . LEU A 1 92 ? -18.174 -2.288 3.405 1.00 46.03 92 LEU A N 1
ATOM 769 C CA . LEU A 1 92 ? -16.720 -2.477 3.274 1.00 46.03 92 LEU A CA 1
ATOM 770 C C . LEU A 1 92 ? -16.255 -3.930 3.555 1.00 46.03 92 LEU A C 1
ATOM 772 O O . LEU A 1 92 ? -15.067 -4.242 3.486 1.00 46.03 92 LEU A O 1
ATOM 776 N N . GLU A 1 93 ? -17.180 -4.823 3.910 1.00 43.41 93 GLU A N 1
ATOM 777 C CA . GLU A 1 93 ? -16.915 -6.162 4.454 1.00 43.41 93 GLU A CA 1
ATOM 778 C C . GLU A 1 93 ? -16.599 -7.227 3.393 1.00 43.41 93 GLU A C 1
ATOM 780 O O . GLU A 1 93 ? -16.143 -8.313 3.744 1.00 43.41 93 GLU A O 1
ATOM 785 N N . GLN A 1 94 ? -16.746 -6.920 2.100 1.00 41.88 94 GLN A N 1
ATOM 786 C CA . GLN A 1 94 ? -16.469 -7.863 1.003 1.00 41.88 94 GLN A CA 1
ATOM 787 C C . GLN A 1 94 ? -15.131 -7.639 0.293 1.00 41.88 94 GLN A C 1
ATOM 789 O O . GLN A 1 94 ? -14.903 -8.153 -0.802 1.00 41.88 94 GLN A O 1
ATOM 794 N N . ILE A 1 95 ? -14.201 -6.913 0.911 1.00 43.56 95 ILE A N 1
ATOM 795 C CA . ILE A 1 95 ? -12.852 -6.767 0.365 1.00 43.56 95 ILE A CA 1
ATOM 796 C C . ILE A 1 95 ? -12.056 -8.035 0.686 1.00 43.56 95 ILE A C 1
ATOM 798 O O . ILE A 1 95 ? -11.184 -8.085 1.555 1.00 43.56 95 ILE A O 1
ATOM 802 N N . ILE A 1 96 ? -12.380 -9.097 -0.044 1.00 39.59 96 ILE A N 1
ATOM 803 C CA . ILE A 1 96 ? -11.511 -10.250 -0.197 1.00 39.59 96 ILE A CA 1
ATOM 804 C C . ILE A 1 96 ? -10.293 -9.731 -0.959 1.00 39.59 96 ILE A C 1
ATOM 806 O O . ILE A 1 96 ? -10.389 -9.370 -2.136 1.00 39.59 96 ILE A O 1
ATOM 810 N N . VAL A 1 97 ? -9.138 -9.690 -0.286 1.00 39.62 97 VAL A N 1
ATOM 811 C CA . VAL A 1 97 ? -7.828 -9.626 -0.943 1.00 39.62 97 VAL A CA 1
ATOM 812 C C . VAL A 1 97 ? -7.734 -10.881 -1.796 1.00 39.62 97 VAL A C 1
ATOM 814 O O . VAL A 1 97 ? -7.283 -11.935 -1.357 1.00 39.62 97 VAL A O 1
ATOM 817 N N . THR A 1 98 ? -8.265 -10.796 -3.007 1.00 34.78 98 THR A N 1
ATOM 818 C CA . THR A 1 98 ? -8.189 -11.888 -3.956 1.00 34.78 98 THR A CA 1
ATOM 819 C C . THR A 1 98 ? -6.730 -11.950 -4.354 1.00 34.78 98 THR A C 1
ATOM 821 O O . THR A 1 98 ? -6.225 -11.040 -5.014 1.00 34.78 98 THR A O 1
ATOM 824 N N . HIS A 1 99 ? -6.043 -12.996 -3.889 1.00 38.84 99 HIS A N 1
ATOM 825 C CA . HIS A 1 99 ? -4.839 -13.474 -4.549 1.00 38.84 99 HIS A CA 1
ATOM 826 C C . HIS A 1 99 ? -5.131 -13.478 -6.044 1.00 38.84 99 HIS A C 1
ATOM 828 O O . HIS A 1 99 ? -6.135 -14.047 -6.462 1.00 38.84 99 HIS A O 1
ATOM 834 N N . PHE A 1 100 ? -4.322 -12.745 -6.807 1.00 37.44 100 PHE A N 1
ATOM 835 C CA . PHE A 1 100 ? -4.473 -12.631 -8.250 1.00 37.44 100 PHE A CA 1
ATOM 836 C C . PHE A 1 100 ? -4.745 -14.004 -8.847 1.00 37.44 100 PHE A C 1
ATOM 838 O O . PHE A 1 100 ? -3.943 -14.912 -8.631 1.00 37.44 100 PHE A O 1
ATOM 845 N N . SER A 1 101 ? -5.865 -14.115 -9.566 1.00 38.09 101 SER A N 1
ATOM 846 C CA . SER A 1 101 ? -6.192 -15.273 -10.385 1.00 38.09 101 SER A CA 1
ATOM 847 C C . SER A 1 101 ? -4.953 -15.667 -11.186 1.00 38.09 101 SER A C 1
ATOM 849 O O . SER A 1 101 ? -4.293 -14.828 -11.806 1.00 38.09 101 SER A O 1
ATOM 851 N N . ASP A 1 102 ? -4.600 -16.936 -11.051 1.00 41.31 102 ASP A N 1
ATOM 852 C CA . ASP A 1 102 ? -3.386 -17.574 -11.547 1.00 41.31 102 ASP A CA 1
ATOM 853 C C . ASP A 1 102 ? -3.569 -18.131 -12.974 1.00 41.31 102 ASP A C 1
ATOM 855 O O . ASP A 1 102 ? -2.879 -19.066 -13.356 1.00 41.31 102 ASP A O 1
ATOM 859 N N . ASP A 1 103 ? -4.462 -17.555 -13.784 1.00 38.72 103 ASP A N 1
ATOM 860 C CA . ASP A 1 103 ? -4.918 -18.199 -15.030 1.00 38.72 103 ASP A CA 1
ATOM 861 C C . ASP A 1 103 ? -3.982 -18.071 -16.245 1.00 38.72 103 ASP A C 1
ATOM 863 O O . ASP A 1 103 ? -4.269 -18.639 -17.292 1.00 38.72 103 ASP A O 1
ATOM 867 N N . GLU A 1 104 ? -2.826 -17.409 -16.129 1.00 39.25 104 GLU A N 1
ATOM 868 C CA . GLU A 1 104 ? -1.874 -17.275 -17.253 1.00 39.25 104 GLU A CA 1
ATOM 869 C C . GLU A 1 104 ? -0.398 -17.426 -16.844 1.00 39.25 104 GLU A C 1
ATOM 871 O O . GLU A 1 104 ? 0.491 -16.830 -17.450 1.00 39.25 104 GLU A O 1
ATOM 876 N N . ARG A 1 105 ? -0.090 -18.192 -15.788 1.00 47.19 105 ARG A N 1
ATOM 877 C CA . ARG A 1 105 ? 1.309 -18.405 -15.366 1.00 47.19 105 ARG A CA 1
ATOM 878 C C . ARG A 1 105 ? 1.792 -19.808 -15.690 1.00 47.19 105 ARG A C 1
ATOM 880 O O . ARG A 1 105 ? 1.107 -20.788 -15.405 1.00 47.19 105 ARG A O 1
ATOM 887 N N . SER A 1 106 ? 3.007 -19.910 -16.229 1.00 46.69 106 SER A N 1
ATOM 888 C CA . SER A 1 106 ? 3.654 -21.212 -16.393 1.00 46.69 106 SER A CA 1
ATOM 889 C C . SER A 1 106 ? 3.891 -21.862 -15.016 1.00 46.69 106 SER A C 1
ATOM 891 O O . SER A 1 106 ? 4.085 -21.150 -14.022 1.00 46.69 106 SER A O 1
ATOM 893 N N . PRO A 1 107 ? 3.920 -23.204 -14.915 1.00 49.06 107 PRO A N 1
ATOM 894 C CA . PRO A 1 107 ? 4.193 -23.903 -13.654 1.00 49.06 107 PRO A CA 1
ATOM 895 C C . PRO A 1 107 ? 5.490 -23.446 -12.965 1.00 49.06 107 PRO A C 1
ATOM 897 O O . PRO A 1 107 ? 5.566 -23.389 -11.739 1.00 49.06 107 PRO A O 1
ATOM 900 N N . GLU A 1 108 ? 6.489 -23.054 -13.755 1.00 46.91 108 GLU A N 1
ATOM 901 C CA . GLU A 1 108 ? 7.769 -22.520 -13.287 1.00 46.91 108 GLU A CA 1
ATOM 902 C C . GLU A 1 108 ? 7.620 -21.141 -12.622 1.00 46.91 108 GLU A C 1
ATOM 904 O O . GLU A 1 108 ? 8.154 -20.906 -11.538 1.00 46.91 108 GLU A O 1
ATOM 909 N N . GLN A 1 109 ? 6.810 -20.249 -13.200 1.00 42.72 109 GLN A N 1
ATOM 910 C CA . GLN A 1 109 ? 6.503 -18.940 -12.611 1.00 42.72 109 GLN A CA 1
ATOM 911 C C . GLN A 1 109 ? 5.702 -19.069 -11.308 1.00 42.72 109 GLN A C 1
ATOM 913 O O . GLN A 1 109 ? 5.881 -18.275 -10.381 1.00 42.72 109 GLN A O 1
ATOM 918 N N . VAL A 1 110 ? 4.834 -20.082 -11.211 1.00 53.31 110 VAL A N 1
ATOM 919 C CA . VAL A 1 110 ? 4.105 -20.404 -9.975 1.00 53.31 110 VAL A CA 1
ATOM 920 C C . VAL A 1 110 ? 5.063 -20.926 -8.900 1.00 53.31 110 VAL A C 1
ATOM 922 O O . VAL A 1 110 ? 4.967 -20.502 -7.746 1.00 53.31 110 VAL A O 1
ATOM 925 N N . ALA A 1 111 ? 6.018 -21.787 -9.260 1.00 52.03 111 ALA A N 1
ATOM 926 C CA . ALA A 1 111 ? 7.028 -22.306 -8.338 1.00 52.03 111 ALA A CA 1
ATOM 927 C C . ALA A 1 111 ? 7.937 -21.193 -7.786 1.00 52.03 111 ALA A C 1
ATOM 929 O O . ALA A 1 111 ? 8.064 -21.060 -6.567 1.00 52.03 111 ALA A O 1
ATOM 930 N N . LEU A 1 112 ? 8.469 -20.330 -8.659 1.00 54.47 112 LEU A N 1
ATOM 931 C CA . LEU A 1 112 ? 9.316 -19.197 -8.271 1.00 54.47 112 LEU A CA 1
ATOM 932 C C . LEU A 1 112 ? 8.558 -18.196 -7.378 1.00 54.47 112 LEU A C 1
ATOM 934 O O . LEU A 1 112 ? 9.083 -17.701 -6.378 1.00 54.47 112 LEU A O 1
ATOM 938 N N . ARG A 1 113 ? 7.274 -17.943 -7.677 1.00 53.69 113 ARG A N 1
ATOM 939 C CA . ARG A 1 113 ? 6.409 -17.117 -6.819 1.00 53.69 113 ARG A CA 1
ATOM 940 C C . ARG A 1 113 ? 6.175 -17.770 -5.461 1.00 53.69 113 ARG A C 1
ATOM 942 O O . ARG A 1 113 ? 6.182 -17.077 -4.446 1.00 53.69 113 ARG A O 1
ATOM 949 N N . ASN A 1 114 ? 5.950 -19.079 -5.418 1.00 55.25 114 ASN A N 1
ATOM 950 C CA . ASN A 1 114 ? 5.726 -19.802 -4.169 1.00 55.25 114 ASN A CA 1
ATOM 951 C C . ASN A 1 114 ? 6.957 -19.774 -3.262 1.00 55.25 114 ASN A C 1
ATOM 953 O O . ASN A 1 114 ? 6.797 -19.637 -2.047 1.00 55.25 114 ASN A O 1
ATOM 957 N N . GLU A 1 115 ? 8.155 -19.826 -3.842 1.00 58.34 115 GLU A N 1
ATOM 958 C CA . GLU A 1 115 ? 9.421 -19.652 -3.132 1.00 58.34 115 GLU A CA 1
ATOM 959 C C . GLU A 1 115 ? 9.565 -18.223 -2.583 1.00 58.34 115 GLU A C 1
ATOM 961 O O . GLU A 1 115 ? 9.744 -18.040 -1.376 1.00 58.34 115 GLU A O 1
ATOM 966 N N . ALA A 1 116 ? 9.342 -17.197 -3.413 1.00 60.03 116 ALA A N 1
ATOM 967 C CA . ALA A 1 116 ? 9.349 -15.797 -2.972 1.00 60.03 116 ALA A CA 1
ATOM 968 C C . ALA A 1 116 ? 8.300 -15.517 -1.872 1.00 60.03 116 ALA A C 1
ATOM 970 O O . ALA A 1 116 ? 8.564 -14.823 -0.886 1.00 60.03 116 ALA A 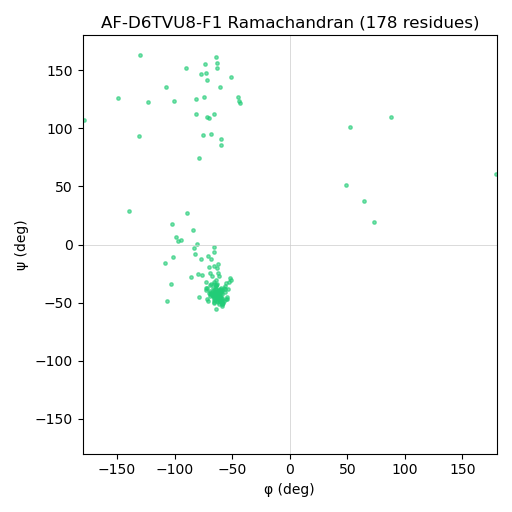O 1
ATOM 971 N N . HIS A 1 117 ? 7.108 -16.109 -1.986 1.00 63.56 117 HIS A N 1
ATOM 972 C CA . HIS A 1 117 ? 6.058 -16.025 -0.970 1.00 63.56 117 HIS A CA 1
ATOM 973 C C . HIS A 1 117 ? 6.429 -16.797 0.305 1.00 63.56 117 HIS A C 1
ATOM 975 O O . HIS A 1 117 ? 6.063 -16.372 1.400 1.00 63.56 117 HIS A O 1
ATOM 981 N N . ALA A 1 118 ? 7.137 -17.927 0.204 1.00 67.75 118 ALA A N 1
ATOM 982 C CA . ALA A 1 118 ? 7.620 -18.681 1.360 1.00 67.75 118 ALA A CA 1
ATOM 983 C C . ALA A 1 118 ? 8.654 -17.878 2.155 1.00 67.75 118 ALA A C 1
ATOM 985 O O . ALA A 1 118 ? 8.534 -17.782 3.376 1.00 67.75 118 ALA A O 1
ATOM 986 N N . VAL A 1 119 ? 9.582 -17.221 1.462 1.00 69.88 119 VAL A N 1
ATOM 987 C CA . VAL A 1 119 ? 10.550 -16.291 2.054 1.00 69.88 119 VAL A CA 1
ATOM 988 C C . VAL A 1 119 ? 9.842 -15.146 2.783 1.00 69.88 119 VAL A C 1
ATOM 990 O O . VAL A 1 119 ? 10.110 -14.890 3.957 1.00 69.88 119 VAL A O 1
ATOM 993 N N . LEU A 1 120 ? 8.882 -14.484 2.128 1.00 69.00 120 LEU A N 1
ATOM 994 C CA . LEU A 1 120 ? 8.124 -13.396 2.749 1.00 69.00 120 LEU A CA 1
ATOM 995 C C . LEU A 1 120 ? 7.346 -13.875 3.984 1.00 69.00 120 LEU A C 1
ATOM 997 O O . LEU A 1 120 ? 7.336 -13.195 5.012 1.00 69.00 120 LEU A O 1
ATOM 1001 N N . ARG A 1 121 ? 6.720 -15.057 3.913 1.00 71.56 121 ARG A N 1
ATOM 1002 C CA . ARG A 1 121 ? 6.025 -15.677 5.054 1.00 71.56 121 ARG A CA 1
ATOM 1003 C C . ARG A 1 121 ? 6.981 -15.982 6.205 1.00 71.56 121 ARG A C 1
ATOM 1005 O O . ARG A 1 121 ? 6.631 -15.713 7.352 1.00 71.56 121 ARG A O 1
ATOM 1012 N N . ALA A 1 122 ? 8.185 -16.472 5.915 1.00 76.50 122 ALA A N 1
ATOM 1013 C CA . ALA A 1 122 ? 9.208 -16.706 6.928 1.00 76.50 122 ALA A CA 1
ATOM 1014 C C . ALA A 1 122 ? 9.616 -15.392 7.616 1.00 76.50 122 ALA A C 1
ATOM 1016 O O . ALA A 1 122 ? 9.642 -15.314 8.845 1.00 76.50 122 ALA A O 1
ATOM 1017 N N . HIS A 1 123 ? 9.819 -14.309 6.867 1.00 77.19 123 HIS A N 1
ATOM 1018 C CA . HIS A 1 123 ? 10.130 -13.001 7.458 1.00 77.19 123 HIS A CA 1
ATOM 1019 C C . HIS A 1 123 ? 8.986 -12.437 8.295 1.00 77.19 123 HIS A C 1
ATOM 1021 O O . HIS A 1 123 ? 9.218 -11.925 9.388 1.00 77.19 123 HIS A O 1
ATOM 1027 N N . LEU A 1 124 ? 7.742 -12.583 7.834 1.00 77.44 124 LEU A N 1
ATOM 1028 C CA . LEU A 1 124 ? 6.565 -12.186 8.606 1.00 77.44 124 LEU A CA 1
ATOM 1029 C C . LEU A 1 124 ? 6.414 -13.008 9.891 1.00 77.44 124 LEU A C 1
ATOM 1031 O O . LEU A 1 124 ? 6.035 -12.439 10.911 1.00 77.44 124 LEU A O 1
ATOM 1035 N N . SER A 1 125 ? 6.774 -14.297 9.891 1.00 82.81 125 SER A N 1
ATOM 1036 C CA . SER A 1 125 ? 6.736 -15.129 11.105 1.00 82.81 125 SER A CA 1
ATOM 1037 C C . SER A 1 125 ? 7.725 -14.696 12.195 1.00 82.81 125 SER A C 1
ATOM 1039 O O . SER A 1 125 ? 7.511 -15.015 13.361 1.00 82.81 125 SER A O 1
ATOM 1041 N N . ASN A 1 126 ? 8.753 -13.907 11.854 1.00 84.12 126 ASN A N 1
ATOM 1042 C CA . ASN A 1 126 ? 9.675 -13.318 12.834 1.00 84.12 126 ASN A CA 1
ATOM 1043 C C . ASN A 1 126 ? 9.077 -12.108 13.574 1.00 84.12 126 ASN A C 1
ATOM 1045 O O . ASN A 1 126 ? 9.641 -11.640 14.564 1.00 84.12 126 ASN A O 1
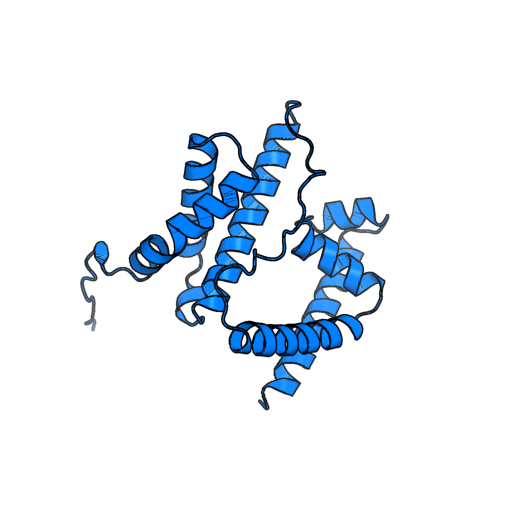ATOM 1049 N N . LEU A 1 127 ? 7.954 -11.568 13.097 1.00 87.19 127 LEU A N 1
ATOM 1050 C CA . LEU A 1 127 ? 7.215 -10.528 13.801 1.00 87.19 127 LEU A CA 1
ATOM 1051 C C . LEU A 1 127 ? 6.407 -11.140 14.950 1.00 87.19 127 LEU A C 1
ATOM 1053 O O . LEU A 1 127 ? 5.860 -12.235 14.818 1.00 87.19 127 LEU A O 1
ATOM 1057 N N . SER A 1 128 ? 6.243 -10.401 16.049 1.00 88.88 128 SER A N 1
ATOM 1058 C CA . SER A 1 128 ? 5.306 -10.809 17.102 1.00 88.88 128 SER A CA 1
ATOM 1059 C C . SER A 1 128 ? 3.868 -10.839 16.573 1.00 88.88 128 SER A C 1
ATOM 1061 O O . SER A 1 128 ? 3.534 -10.113 15.635 1.00 88.88 128 SER A O 1
ATOM 1063 N N . GLY A 1 129 ? 2.977 -11.617 17.198 1.00 86.38 129 GLY A N 1
ATOM 1064 C CA . GLY A 1 129 ? 1.579 -11.715 16.747 1.00 86.38 129 GLY A CA 1
ATOM 1065 C C . GLY A 1 129 ? 0.883 -10.352 16.623 1.00 86.38 129 GLY A C 1
ATOM 1066 O O . GLY A 1 129 ? 0.188 -10.088 15.646 1.00 86.38 129 GLY A O 1
ATOM 1067 N N . LEU A 1 130 ? 1.160 -9.426 17.549 1.00 85.00 130 LEU A N 1
ATOM 1068 C CA . LEU A 1 130 ? 0.643 -8.056 17.476 1.00 85.00 130 LEU A CA 1
ATOM 1069 C C . LEU A 1 130 ? 1.214 -7.272 16.282 1.00 85.00 130 LEU A C 1
ATOM 1071 O O . LEU A 1 130 ? 0.492 -6.511 15.643 1.00 85.00 130 LEU A O 1
ATOM 1075 N N . GLN A 1 131 ? 2.499 -7.439 15.968 1.00 88.44 131 GLN A N 1
ATOM 1076 C CA . GLN A 1 131 ? 3.120 -6.797 14.809 1.00 88.44 131 GLN A CA 1
ATOM 1077 C C . GLN A 1 131 ? 2.553 -7.344 13.496 1.00 88.44 131 GLN A C 1
ATOM 1079 O O . GLN A 1 131 ? 2.232 -6.552 12.613 1.00 88.44 131 GLN A O 1
ATOM 1084 N N . GLN A 1 132 ? 2.387 -8.666 13.384 1.00 85.88 132 GLN A N 1
ATOM 1085 C CA . GLN A 1 132 ? 1.763 -9.304 12.219 1.00 85.88 132 GLN A CA 1
ATOM 1086 C C . GLN A 1 132 ? 0.342 -8.783 12.006 1.00 85.88 132 GLN A C 1
ATOM 1088 O O . GLN A 1 132 ? -0.006 -8.377 10.898 1.00 85.88 132 GLN A O 1
ATOM 1093 N N . GLU A 1 133 ? -0.455 -8.719 13.075 1.00 84.56 133 GLU A N 1
ATOM 1094 C CA . GLU A 1 133 ? -1.834 -8.242 13.003 1.00 84.56 133 GLU A CA 1
ATOM 1095 C C . GLU A 1 133 ? -1.908 -6.770 12.580 1.00 84.56 133 GLU A C 1
ATOM 1097 O O . GLU A 1 133 ? -2.683 -6.414 11.694 1.00 84.56 133 GLU A O 1
ATOM 1102 N N . ILE A 1 134 ? -1.050 -5.910 13.135 1.00 84.12 134 ILE A N 1
ATOM 1103 C CA . ILE A 1 134 ? -0.985 -4.494 12.747 1.00 84.12 134 ILE A CA 1
ATOM 1104 C C . ILE A 1 134 ? -0.546 -4.337 11.284 1.00 84.12 134 ILE A C 1
ATOM 1106 O O . ILE A 1 134 ? -1.122 -3.522 10.560 1.00 84.12 134 ILE A O 1
ATOM 1110 N N . VAL A 1 135 ? 0.438 -5.115 10.821 1.00 82.81 135 VAL A N 1
ATOM 1111 C CA . VAL A 1 135 ? 0.881 -5.120 9.416 1.00 82.81 135 VAL A CA 1
ATOM 1112 C C . VAL A 1 135 ? -0.257 -5.581 8.503 1.00 82.81 135 VAL A C 1
ATOM 1114 O O . VAL A 1 135 ? -0.537 -4.921 7.502 1.00 82.81 135 VAL A O 1
ATOM 1117 N N . ARG A 1 136 ? -0.984 -6.640 8.868 1.00 77.00 136 ARG A N 1
ATOM 1118 C CA . ARG A 1 136 ? -2.146 -7.133 8.120 1.00 77.00 136 ARG A CA 1
ATOM 1119 C C . ARG A 1 136 ? -3.260 -6.091 8.045 1.00 77.00 136 ARG A C 1
ATOM 1121 O O . ARG A 1 136 ? -3.759 -5.808 6.961 1.00 77.00 136 ARG A O 1
ATOM 1128 N N . LEU A 1 137 ? -3.622 -5.461 9.159 1.00 71.62 137 LEU A N 1
ATOM 1129 C CA . LEU A 1 137 ? -4.651 -4.417 9.178 1.00 71.62 137 LEU A CA 1
ATOM 1130 C C . LEU A 1 137 ? -4.225 -3.175 8.384 1.00 71.62 137 LEU A C 1
ATOM 1132 O O . LEU A 1 137 ? -5.032 -2.590 7.659 1.00 71.62 137 LEU A O 1
ATOM 1136 N N . ARG A 1 138 ? -2.946 -2.794 8.455 1.00 78.50 138 ARG A N 1
ATOM 1137 C CA . ARG A 1 138 ? -2.419 -1.642 7.716 1.00 78.50 138 ARG A CA 1
ATOM 1138 C C . ARG A 1 138 ? -2.343 -1.905 6.217 1.00 78.50 138 ARG A C 1
ATOM 1140 O O . ARG A 1 138 ? -2.759 -1.055 5.428 1.00 78.50 138 ARG A O 1
ATOM 1147 N N . PHE A 1 139 ? -1.776 -3.039 5.816 1.00 71.56 139 PHE A N 1
ATOM 1148 C CA . PHE A 1 139 ? -1.411 -3.319 4.426 1.00 71.56 139 PHE A CA 1
ATOM 1149 C C . PHE A 1 139 ? -2.371 -4.263 3.704 1.00 71.56 139 PHE A C 1
ATOM 1151 O O . PHE A 1 139 ? -2.624 -4.057 2.524 1.00 71.56 139 PHE A O 1
ATOM 1158 N N . GLY A 1 140 ? -2.959 -5.229 4.402 1.00 62.25 140 GLY A N 1
ATOM 1159 C CA . GLY A 1 140 ? -4.013 -6.084 3.856 1.00 62.25 140 GLY A CA 1
ATOM 1160 C C . GLY A 1 140 ? -5.377 -5.394 3.842 1.00 62.25 140 GLY A C 1
ATOM 1161 O O . GLY A 1 140 ? -6.057 -5.428 2.829 1.00 62.25 140 GLY A O 1
ATOM 1162 N N . HIS A 1 141 ? -5.747 -4.717 4.937 1.00 58.19 141 HIS A N 1
ATOM 1163 C CA . HIS A 1 141 ? -7.072 -4.091 5.074 1.00 58.19 141 HIS A CA 1
ATOM 1164 C C . HIS A 1 141 ? -7.092 -2.572 4.833 1.00 58.19 141 HIS A C 1
ATOM 1166 O O . HIS A 1 141 ? -8.165 -1.994 4.692 1.00 58.19 141 HIS A O 1
ATOM 1172 N N . GLY A 1 142 ? -5.941 -1.895 4.732 1.00 59.84 142 GLY A N 1
ATOM 1173 C CA . GLY A 1 142 ? -5.893 -0.454 4.406 1.00 59.84 142 GLY A CA 1
ATOM 1174 C C . GLY A 1 142 ? -6.329 0.469 5.538 1.00 59.84 142 GLY A C 1
ATOM 1175 O O . GLY A 1 142 ? -6.670 1.634 5.309 1.00 59.84 142 GLY A O 1
ATOM 1176 N N . LEU A 1 143 ? -6.328 -0.025 6.775 1.00 70.69 143 LEU A N 1
ATOM 1177 C CA . LEU A 1 143 ? -6.689 0.790 7.925 1.00 70.69 143 LEU A CA 1
ATOM 1178 C C . LEU A 1 143 ? -5.593 1.825 8.231 1.00 70.69 143 LEU A C 1
ATOM 1180 O O . LEU A 1 143 ? -4.387 1.575 8.104 1.00 70.69 143 LEU A O 1
ATOM 1184 N N . ARG A 1 144 ? -6.007 3.028 8.627 1.00 77.31 144 ARG A N 1
ATOM 1185 C CA . ARG A 1 144 ? -5.155 4.078 9.197 1.00 77.31 144 ARG A CA 1
ATOM 1186 C C . ARG A 1 144 ? -4.782 3.692 10.626 1.00 77.31 144 ARG A C 1
ATOM 1188 O O . ARG A 1 144 ? -5.504 2.956 11.291 1.00 77.31 144 ARG A O 1
ATOM 1195 N N . THR A 1 145 ? -3.659 4.206 11.125 1.00 80.25 145 THR A N 1
ATOM 1196 C CA . THR A 1 145 ? -3.153 3.847 12.464 1.00 80.25 145 THR A CA 1
ATOM 1197 C C . THR A 1 145 ? -4.180 4.116 13.566 1.00 80.25 145 THR A C 1
ATOM 1199 O O . THR A 1 145 ? -4.328 3.285 14.456 1.00 80.25 145 THR A O 1
ATOM 1202 N N . LYS A 1 146 ? -4.969 5.193 13.435 1.00 78.50 146 LYS A N 1
ATOM 1203 C CA . LYS A 1 146 ? -6.083 5.533 14.335 1.00 78.50 146 LYS A CA 1
ATOM 1204 C C . LYS A 1 146 ? -7.190 4.479 14.362 1.00 78.50 146 LYS A C 1
ATOM 1206 O O . LYS A 1 146 ? -7.673 4.132 15.432 1.00 78.50 146 LYS A O 1
ATOM 1211 N N . GLU A 1 147 ? -7.572 3.950 13.205 1.00 68.56 147 GLU A N 1
ATOM 1212 C CA . GLU A 1 147 ? -8.623 2.928 13.096 1.00 68.56 147 GLU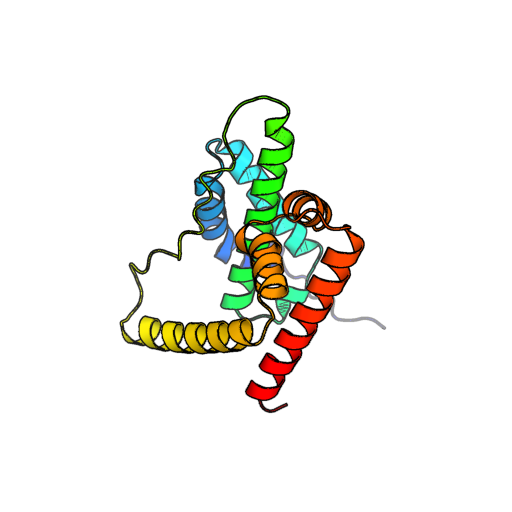 A CA 1
ATOM 1213 C C . GLU A 1 147 ? -8.131 1.579 13.625 1.00 68.56 147 GLU A C 1
ATOM 1215 O O . GLU A 1 147 ? -8.862 0.868 14.307 1.00 68.56 147 GLU A O 1
ATOM 1220 N N . ILE A 1 148 ? -6.862 1.244 13.371 1.00 78.06 148 ILE A N 1
ATOM 1221 C CA . ILE A 1 148 ? -6.217 0.067 13.968 1.00 78.06 148 ILE A CA 1
ATOM 1222 C C . ILE A 1 148 ? -6.178 0.212 15.494 1.00 78.06 148 ILE A C 1
ATOM 1224 O O . ILE A 1 148 ? -6.460 -0.747 16.206 1.00 78.06 148 ILE A O 1
ATOM 1228 N N . ALA A 1 149 ? -5.864 1.407 15.999 1.00 81.81 149 ALA A N 1
ATOM 1229 C CA . ALA A 1 149 ? -5.861 1.712 17.427 1.00 81.81 149 ALA A CA 1
ATOM 1230 C C . ALA A 1 149 ? -7.236 1.478 18.056 1.00 81.81 149 ALA A C 1
ATOM 1232 O O . ALA A 1 149 ? -7.333 0.758 19.046 1.00 81.81 149 ALA A O 1
ATOM 1233 N N . GLN A 1 150 ? -8.298 1.999 17.438 1.00 82.44 150 GLN A N 1
ATOM 1234 C CA . GLN A 1 150 ? -9.673 1.745 17.872 1.00 82.44 150 GLN A CA 1
ATOM 1235 C C . GLN A 1 150 ? -10.005 0.248 17.848 1.00 82.44 150 GLN A C 1
ATOM 1237 O O . GLN A 1 150 ? -10.470 -0.295 18.846 1.00 82.44 150 GLN A O 1
ATOM 1242 N N . ARG A 1 151 ? -9.704 -0.443 16.741 1.00 82.06 151 ARG A N 1
ATOM 1243 C CA . ARG A 1 151 ? -10.023 -1.867 16.561 1.00 82.06 151 ARG A CA 1
ATOM 1244 C C . ARG A 1 151 ? -9.287 -2.782 17.540 1.00 82.06 151 ARG A C 1
ATOM 1246 O O . ARG A 1 151 ? -9.841 -3.789 17.962 1.00 82.06 151 ARG A O 1
ATOM 1253 N N . LEU A 1 152 ? -8.047 -2.446 17.892 1.00 88.31 152 LEU A N 1
ATOM 1254 C CA . LEU A 1 152 ? -7.224 -3.217 18.828 1.00 88.31 152 LEU A CA 1
ATOM 1255 C C . LEU A 1 152 ? -7.306 -2.702 20.272 1.00 88.31 152 LEU A C 1
ATOM 1257 O O . LEU A 1 152 ? -6.577 -3.211 21.125 1.00 88.31 152 LEU A O 1
ATOM 1261 N N . ASN A 1 153 ? -8.147 -1.697 20.539 1.00 90.69 153 ASN A N 1
ATOM 1262 C CA . ASN A 1 153 ? -8.256 -0.996 21.818 1.00 90.69 153 ASN A CA 1
ATOM 1263 C C . ASN A 1 153 ? -6.885 -0.555 22.380 1.00 90.69 153 ASN A C 1
ATOM 1265 O O . ASN A 1 153 ? -6.496 -0.877 23.504 1.00 90.69 153 ASN A O 1
ATOM 1269 N N . LYS A 1 154 ? -6.099 0.131 21.544 1.00 92.44 154 LYS A N 1
ATOM 1270 C CA . LYS A 1 154 ? -4.759 0.661 21.848 1.00 92.44 154 LYS A CA 1
ATOM 1271 C C . LYS A 1 154 ? -4.670 2.127 21.441 1.00 92.44 154 LYS A C 1
ATOM 1273 O O . LYS A 1 154 ? -5.469 2.608 20.646 1.00 92.44 154 LYS A O 1
ATOM 1278 N N . SER A 1 155 ? -3.669 2.846 21.947 1.00 94.06 155 SER A N 1
ATOM 1279 C CA . SER A 1 155 ? -3.423 4.215 21.491 1.00 94.06 155 SER A CA 1
ATOM 1280 C C . SER A 1 155 ? -2.835 4.233 20.077 1.00 94.06 155 SER A C 1
ATOM 1282 O O . SER A 1 155 ? -2.066 3.353 19.685 1.00 94.06 155 SER A O 1
ATOM 1284 N N . ASP A 1 156 ? -3.170 5.274 19.315 1.00 91.25 156 ASP A N 1
ATOM 1285 C CA . ASP A 1 156 ? -2.631 5.524 17.968 1.00 91.25 156 ASP A CA 1
ATOM 1286 C C . ASP A 1 156 ? -1.091 5.578 17.974 1.00 91.25 156 ASP A C 1
ATOM 1288 O O . ASP A 1 156 ? -0.430 5.092 17.056 1.00 91.25 156 ASP A O 1
ATOM 1292 N N . GLU A 1 157 ? -0.512 6.071 19.071 1.00 93.12 157 GLU A N 1
ATOM 1293 C CA . GLU A 1 157 ? 0.933 6.088 19.289 1.00 93.12 157 GLU A CA 1
ATOM 1294 C C . GLU A 1 157 ? 1.529 4.682 19.411 1.00 93.12 157 GLU A C 1
ATOM 1296 O O . GLU A 1 157 ? 2.507 4.361 18.734 1.00 93.12 157 GLU A O 1
ATOM 1301 N N . VAL A 1 158 ? 0.899 3.795 20.189 1.00 92.56 158 VAL A N 1
ATOM 1302 C CA . VAL A 1 158 ? 1.334 2.394 20.304 1.00 92.56 158 VAL A CA 1
ATOM 1303 C C . VAL A 1 158 ? 1.294 1.704 18.942 1.00 92.56 158 VAL A C 1
ATOM 1305 O O . VAL A 1 158 ? 2.221 0.961 18.607 1.00 92.56 158 VAL A O 1
ATOM 1308 N N . ILE A 1 159 ? 0.271 1.971 18.125 1.00 93.12 159 ILE A N 1
ATOM 1309 C CA . ILE A 1 159 ? 0.178 1.401 16.776 1.00 93.12 159 ILE A CA 1
ATOM 1310 C C . ILE A 1 159 ? 1.301 1.918 15.877 1.00 93.12 159 ILE A C 1
ATOM 1312 O O . ILE A 1 159 ? 1.974 1.106 15.241 1.00 93.12 159 ILE A O 1
ATOM 1316 N N . ARG A 1 160 ? 1.550 3.234 15.841 1.00 87.12 160 ARG A N 1
ATOM 1317 C CA . ARG A 1 160 ? 2.642 3.825 15.046 1.00 87.12 160 ARG A CA 1
ATOM 1318 C C . ARG A 1 160 ? 4.004 3.251 15.418 1.00 87.12 160 ARG A C 1
ATOM 1320 O O . ARG A 1 160 ? 4.750 2.826 14.535 1.00 87.12 160 ARG A O 1
ATOM 1327 N N . VAL A 1 161 ? 4.310 3.199 16.714 1.00 94.44 161 VAL A N 1
ATOM 1328 C CA . VAL A 1 161 ? 5.580 2.660 17.219 1.00 94.44 161 VAL A CA 1
ATOM 1329 C C . VAL A 1 161 ? 5.716 1.180 16.867 1.00 94.44 161 VAL A C 1
ATOM 1331 O O . VAL A 1 161 ? 6.761 0.755 16.371 1.00 94.44 161 VAL A O 1
ATOM 1334 N N . THR A 1 162 ? 4.663 0.387 17.072 1.00 90.19 162 THR A N 1
ATOM 1335 C CA . THR A 1 162 ? 4.692 -1.053 16.774 1.00 90.19 162 THR A CA 1
ATOM 1336 C C . THR A 1 162 ? 4.857 -1.315 15.278 1.00 90.19 162 THR A C 1
ATOM 1338 O O . THR A 1 162 ? 5.675 -2.153 14.895 1.00 90.19 162 THR A O 1
ATOM 1341 N N . LEU A 1 163 ? 4.154 -0.557 14.433 1.00 90.06 163 LEU A N 1
ATOM 1342 C CA . LEU A 1 163 ? 4.268 -0.629 12.978 1.00 90.06 163 LEU A CA 1
ATOM 1343 C C . LEU A 1 163 ? 5.676 -0.243 12.504 1.00 90.06 163 LEU A C 1
ATOM 1345 O O . LEU A 1 163 ? 6.260 -0.948 11.686 1.00 90.06 163 LEU A O 1
ATOM 1349 N N . SER A 1 164 ? 6.250 0.831 13.051 1.00 88.81 164 SER A N 1
ATOM 1350 C CA . SER A 1 164 ? 7.621 1.257 12.742 1.00 88.81 164 SER A CA 1
ATOM 1351 C C . SER A 1 164 ? 8.643 0.167 13.081 1.00 88.81 164 SER A C 1
ATOM 1353 O O . SER A 1 164 ? 9.479 -0.192 12.250 1.00 88.81 164 SER A O 1
ATOM 1355 N N . ARG A 1 165 ? 8.532 -0.443 14.271 1.00 89.19 165 ARG A N 1
ATOM 1356 C CA . ARG A 1 165 ? 9.393 -1.564 14.685 1.00 89.19 165 ARG A CA 1
ATOM 1357 C C . ARG A 1 165 ? 9.241 -2.777 13.767 1.00 89.19 165 ARG A C 1
ATOM 1359 O O . ARG A 1 165 ? 10.255 -3.345 13.369 1.00 89.19 165 ARG A O 1
ATOM 1366 N N . ALA A 1 166 ? 8.009 -3.136 13.401 1.00 88.56 166 ALA A N 1
ATOM 1367 C CA . ALA A 1 166 ? 7.742 -4.243 12.484 1.00 88.56 166 ALA A CA 1
ATOM 1368 C C . ALA A 1 166 ? 8.395 -4.010 11.111 1.00 88.56 166 ALA A C 1
ATOM 1370 O O . ALA A 1 166 ? 9.127 -4.865 10.621 1.00 88.56 166 ALA A O 1
ATOM 1371 N N . LEU A 1 167 ? 8.212 -2.822 10.524 1.00 87.69 167 LEU A N 1
ATOM 1372 C CA . LEU A 1 167 ? 8.803 -2.472 9.229 1.00 87.69 167 LEU A CA 1
ATOM 1373 C C . LEU A 1 167 ? 10.334 -2.436 9.274 1.00 87.69 167 LEU A C 1
ATOM 1375 O O . LEU A 1 167 ? 10.986 -2.878 8.333 1.00 87.69 167 LEU A O 1
ATOM 1379 N N . ASN A 1 168 ? 10.924 -1.943 10.365 1.00 84.06 168 ASN A N 1
ATOM 1380 C CA . ASN A 1 168 ? 12.377 -1.941 10.527 1.00 84.06 168 ASN A CA 1
ATOM 1381 C C . ASN A 1 168 ? 12.952 -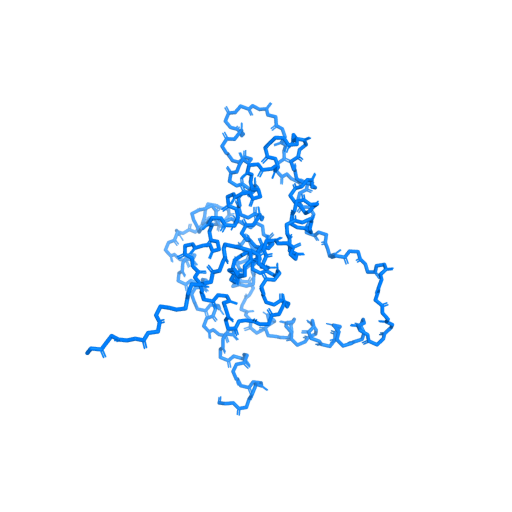3.356 10.650 1.00 84.06 168 ASN A C 1
ATOM 1383 O O . ASN A 1 168 ? 14.021 -3.618 10.101 1.00 84.06 168 ASN A O 1
ATOM 1387 N N . LEU A 1 169 ? 12.254 -4.269 11.330 1.00 85.56 169 LEU A N 1
ATOM 1388 C CA . LEU A 1 169 ? 12.659 -5.671 11.399 1.00 85.56 169 LEU A CA 1
ATOM 1389 C C . LEU A 1 169 ? 12.576 -6.337 10.019 1.00 85.56 169 LEU A C 1
ATOM 1391 O O . LEU A 1 169 ? 13.563 -6.919 9.576 1.00 85.56 169 LEU A O 1
ATOM 1395 N N . LEU A 1 170 ? 11.463 -6.162 9.299 1.00 84.38 170 LEU A N 1
ATOM 1396 C CA . LEU A 1 170 ? 11.309 -6.691 7.939 1.00 84.38 170 LEU A CA 1
ATOM 1397 C C . LEU A 1 170 ? 12.386 -6.160 6.982 1.00 84.38 170 LEU A C 1
ATOM 1399 O O . LEU A 1 170 ? 12.982 -6.939 6.246 1.00 84.38 170 LEU A O 1
ATOM 1403 N N . ARG A 1 171 ? 12.710 -4.859 7.039 1.00 82.19 171 ARG A N 1
ATOM 1404 C CA . ARG A 1 171 ? 13.800 -4.271 6.236 1.00 82.19 171 ARG A CA 1
ATOM 1405 C C . ARG A 1 171 ? 15.158 -4.904 6.531 1.00 82.19 171 ARG A C 1
ATOM 1407 O O . ARG A 1 171 ? 15.927 -5.135 5.606 1.00 82.19 171 ARG A O 1
ATOM 1414 N N . LYS A 1 172 ? 15.473 -5.165 7.805 1.00 82.88 172 LYS A N 1
ATOM 1415 C CA . LYS A 1 172 ? 16.737 -5.818 8.191 1.00 82.88 172 LYS A CA 1
ATOM 1416 C C . LYS A 1 172 ? 16.820 -7.244 7.654 1.00 82.88 172 LYS A C 1
ATOM 1418 O O . LYS A 1 172 ? 17.868 -7.636 7.152 1.00 82.88 172 LYS A O 1
ATOM 1423 N N . LEU A 1 173 ? 15.728 -7.998 7.762 1.00 81.88 173 LEU A N 1
ATOM 1424 C CA . LEU A 1 173 ? 15.656 -9.373 7.273 1.00 81.88 173 LEU A CA 1
ATOM 1425 C C . LEU A 1 173 ? 15.795 -9.439 5.749 1.00 81.88 173 LEU A C 1
ATOM 1427 O O . LEU A 1 173 ? 16.539 -10.277 5.251 1.00 81.88 173 LEU A O 1
ATOM 1431 N N . TYR A 1 174 ? 15.161 -8.504 5.039 1.00 75.38 174 TYR A N 1
ATOM 1432 C CA . TYR A 1 174 ? 15.277 -8.382 3.589 1.00 75.38 174 TYR A CA 1
ATOM 1433 C C . TYR A 1 174 ? 16.720 -8.078 3.147 1.00 75.38 174 TYR A C 1
ATOM 1435 O O . TYR A 1 174 ? 17.281 -8.809 2.340 1.00 75.38 174 TYR A O 1
ATOM 1443 N N . ARG A 1 175 ? 17.379 -7.078 3.756 1.00 76.94 175 ARG A N 1
ATOM 1444 C CA . ARG A 1 175 ? 18.784 -6.732 3.441 1.00 76.94 175 ARG A CA 1
ATOM 1445 C C . ARG A 1 175 ? 19.759 -7.883 3.683 1.00 76.94 175 ARG A C 1
ATOM 1447 O O . ARG A 1 175 ? 20.647 -8.118 2.876 1.00 76.94 175 ARG A O 1
ATOM 1454 N N . ARG A 1 176 ? 19.569 -8.637 4.772 1.00 72.38 176 ARG A N 1
ATOM 1455 C CA . ARG A 1 176 ? 20.411 -9.800 5.095 1.00 72.38 176 ARG A CA 1
ATOM 1456 C C . ARG A 1 176 ? 20.326 -10.899 4.031 1.00 72.38 176 ARG A C 1
ATOM 1458 O O . ARG A 1 176 ? 21.248 -11.698 3.922 1.00 72.38 176 ARG A O 1
ATOM 1465 N N . GLN A 1 177 ? 19.227 -10.947 3.284 1.00 64.75 177 GLN A N 1
ATOM 1466 C CA . GLN A 1 177 ? 19.011 -11.927 2.232 1.00 64.75 177 GLN A CA 1
ATOM 1467 C C . GLN A 1 177 ? 19.604 -11.495 0.881 1.00 64.75 177 GLN A C 1
ATOM 1469 O O . GLN A 1 177 ? 20.005 -12.359 0.111 1.00 64.75 177 GLN A O 1
ATOM 1474 N N . GLU A 1 178 ? 19.716 -10.189 0.615 1.00 52.94 178 GLU A N 1
ATOM 1475 C CA . GLU A 1 178 ? 20.334 -9.655 -0.613 1.00 52.94 178 GLU A CA 1
ATOM 1476 C C . GLU A 1 178 ? 21.869 -9.559 -0.559 1.00 52.94 178 GLU A C 1
ATOM 1478 O O . GLU A 1 178 ? 22.491 -9.228 -1.563 1.00 52.94 178 GLU A O 1
ATOM 1483 N N . GLY A 1 179 ? 22.509 -9.883 0.571 1.00 47.94 179 GLY A N 1
ATOM 1484 C CA . GLY A 1 179 ? 23.974 -9.915 0.653 1.00 47.94 179 GLY A CA 1
ATOM 1485 C C . GLY A 1 179 ? 24.643 -8.548 0.456 1.00 47.94 179 GLY A C 1
ATOM 1486 O O . GLY A 1 179 ? 25.709 -8.485 -0.155 1.00 47.94 179 GLY A O 1
ATOM 1487 N N . VAL A 1 180 ? 24.033 -7.475 0.977 1.00 37.38 180 VAL A N 1
ATOM 1488 C CA . VAL A 1 180 ? 24.619 -6.121 1.073 1.00 37.38 180 VAL A CA 1
ATOM 1489 C C . VAL A 1 180 ? 24.729 -5.686 2.529 1.00 37.38 180 VAL A C 1
ATOM 1491 O O . VAL A 1 180 ? 23.729 -5.830 3.274 1.00 37.38 180 VAL A O 1
#

Foldseek 3Di:
DDDDPPPCPPCNPPLNVLCVPCLVVLLVLLCVLDVDSVVSVVLSVVLSVVCVVDVPCVPPDPVVSNLVSNQSSLLSSVVVCVVCVVPDDDDLPPPDPPPPDPVDDDPVRVVVVVVVVVLVVVLLVPQDPVLNVLCCCCRVVVDQLCVVCVVVVHDSVVSVVSPVVSVVSSVVSVCVVVVD

Mean predicted aligned error: 13.45 Å

Sequence (180 aa):
MRQFQREIGFEDSPLALLYDRYAPIILMYIARYISSREDADDLLLDVFVAALENQVWLTWSEGEQLAWLRRIAYNKAIDYYRRNARHPSVALEQIIVTHFSDDERSPEQVALRNEAHAVLRAHLSNLSGLQQEIVRLRFGHGLRTKEIAQRLNKSDEVIRVTLSRALNLLRKLYRRQEGV

Nearest PDB structures (foldseek):
  6dvb-assembly1_F  TM=4.247E-01  e=2.506E-06  Mycobacterium tuberculosis H37Rv
  6in7-assembly1_B  TM=3.933E-01  e=2.002E-05  Pseudomonas aeruginosa PAO1
  6tye-assembly1_F  TM=4.517E-01  e=1.312E-04  Mycobacterium tuberculosis
  6jcy-assembly1_F  TM=3.506E-01  e=2.831E-05  Mycobacterium tuberculosis H37Rv
  3hug-assembly6_K  TM=8.765E-01  e=9.463E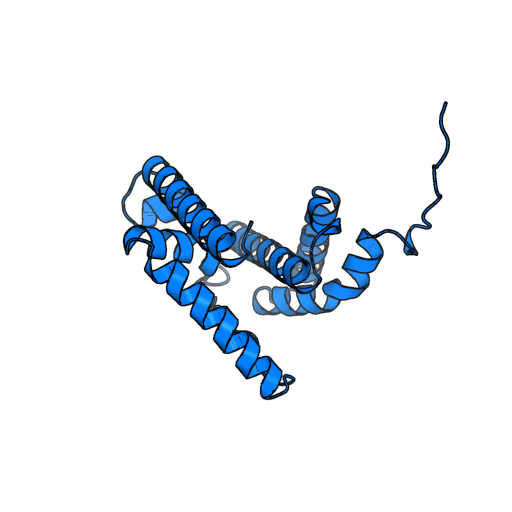-02  Mycobacterium tuberculosis H37Rv

Organism: NCBI:txid485913

Radius of gyration: 19.07 Å; Cα contacts (8 Å, |Δi|>4): 109; chains: 1; bounding box: 51×51×48 Å

Solvent-accessible surface area (backbone atoms only — not comparable to full-atom values): 10601 Å² total; per-residue (Å²): 135,90,88,80,87,70,84,62,52,76,78,68,30,72,63,41,54,50,40,75,68,40,46,68,60,49,37,59,57,42,46,76,74,37,86,49,66,68,62,26,53,52,48,44,52,54,39,52,51,54,45,67,78,46,66,74,57,78,83,48,54,74,69,55,43,53,54,48,52,51,52,46,40,50,48,51,53,50,52,49,49,61,62,44,52,82,47,94,66,83,78,82,85,73,74,69,82,68,74,74,82,72,88,86,59,56,74,65,58,50,51,55,48,51,50,56,48,49,53,52,50,55,55,50,66,74,40,54,72,69,38,43,51,51,47,40,41,39,71,71,67,58,45,52,51,60,56,49,7,64,74,68,76,47,53,43,65,58,40,49,54,42,50,52,52,43,52,53,49,48,53,51,56,52,39,67,72,70,76,110

pLDDT: mean 73.17, std 17.58, range [34.78, 94.44]

InterPro domains:
  IPR007627 RNA polymerase sigma-70 region 2 [PF04542] (18-86)
  IPR007630 RNA polymerase sigma-70 region 4 [PF04545] (124-172)
  IPR013324 RNA polymerase sigma factor, region 3/4-like [SSF88659] (100-176)
  IPR013325 RNA polymerase sigma factor, region 2 [SSF88946] (15-101)
  IPR014284 RNA polymerase sigma-70-like domain [TIGR02937] (17-172)
  IPR036388 Winged helix-like DNA-binding domain superfamily [G3DSA:1.10.10.10] (100-178)
  IPR039425 RNA polymerase sigma-70-like [PTHR43133] (14-177)

Secondary structure (DSSP, 8-state):
---------GGG-HHHHHHHHHHHHHHHHHTTT---HHHHHHHHHHHHHHHHH-GGGGGS-HHHHHHHHHHHHHHHHHHHHHHHTTS----GGG--------TT--HHHHHHHHHHHHHHHHHHHTS-HHHHHHHIIIIIS---HHHHHHHTT--HHHHHHHHHHHHHHHHHHHHHHHT-